Protein AF-K1X7T2-F1 (afdb_monomer_lite)

Secondary structure (DSSP, 8-state):
-HHHHHHHHHHHHHHHHHHHHHHHT-TT-TTTSSHHHHHHHHHHHHHHHHHH-SS--HHHHHHHHHHHHHTTGGGGT--STTHHHHHHHHHHHHHHHHHHTT-STT--HHHHHHHHHHHHHTT-TTS-GGGS-HHHHHHHHHHHHTTSHHHHHHHHHHHHHHTT--HHHHH--SSHHHHHHHHHHHHHHHHHHHS-TTTGGGTHHHHHHHHHHHHS---HHHHHHHHHHHHHHHHHS-HHHHHHHHHHHHHHHTT--S-HHHHHHHHHHHHHHTT------SHHHHHTTS--

Sequence (292 aa):
MNILRQKFLEDTDVLLNILSDKFRSKSSLNLHHGIFHAEMVTSNALKILNILNSDPDINTVLEIIIAGLSHEIGMIETDSQFHGEKSKTIISKIIFELQSKGLFQYLSKNNLESIFNAVTEHDKKEIKISDRTPVSKIVFDADNADAFGFFGIFRYLAIYKERGWNKADMINGKTINNKFHHSILSNLNFRWEQFDNAIKPYFENEYKIANNFFSNIPDQDSWESLLMDSFLFIDTKTQKETFELFSQWEAHSISFNKNKDHIRTFFKKIRSVFNKKISWKYSSLIKLKFGS

Structure (mmCIF, N/CA/C/O backbone):
data_AF-K1X7T2-F1
#
_entry.id   AF-K1X7T2-F1
#
loop_
_atom_site.group_PDB
_atom_site.id
_atom_site.type_symbol
_atom_site.label_atom_id
_atom_site.label_alt_id
_atom_site.label_comp_id
_atom_site.label_asym_id
_atom_site.label_entity_id
_atom_site.label_seq_id
_atom_site.pdbx_PDB_ins_code
_atom_site.Cartn_x
_atom_site.Cartn_y
_atom_site.Cartn_z
_atom_site.occupancy
_atom_site.B_iso_or_equiv
_atom_site.auth_seq_id
_atom_site.auth_comp_id
_atom_site.auth_asym_id
_atom_site.auth_atom_id
_atom_site.pdbx_PDB_model_num
ATOM 1 N N . MET A 1 1 ? -25.114 -3.151 12.856 1.00 58.31 1 MET A N 1
ATOM 2 C CA . MET A 1 1 ? -24.061 -3.245 11.818 1.00 58.31 1 MET A CA 1
ATOM 3 C C . MET A 1 1 ? -24.105 -2.071 10.827 1.00 58.31 1 MET A C 1
ATOM 5 O O . MET A 1 1 ? -23.063 -1.472 10.601 1.00 58.31 1 MET A O 1
ATOM 9 N N . ASN A 1 2 ? -25.278 -1.647 10.327 1.00 73.19 2 ASN A N 1
ATOM 10 C CA . ASN A 1 2 ? -25.381 -0.540 9.351 1.00 73.19 2 ASN A CA 1
ATOM 11 C C . ASN A 1 2 ? -24.889 0.839 9.839 1.00 73.19 2 ASN A C 1
ATOM 13 O O . ASN A 1 2 ? -24.233 1.533 9.072 1.00 73.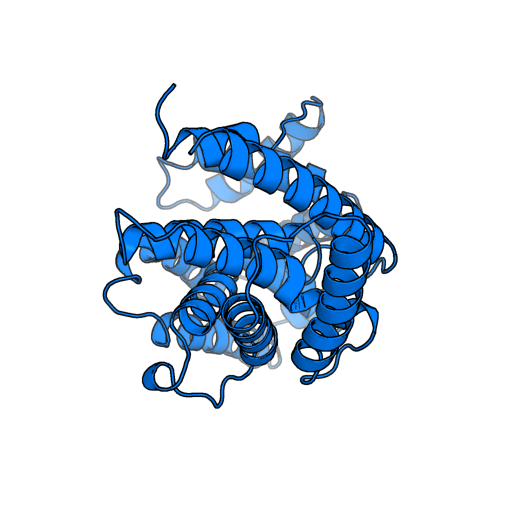19 2 ASN A O 1
ATOM 17 N N . ILE A 1 3 ? -25.128 1.219 11.102 1.00 80.12 3 ILE A N 1
ATOM 18 C CA . ILE A 1 3 ? -24.707 2.538 11.626 1.00 80.12 3 ILE A CA 1
ATOM 19 C C . ILE A 1 3 ? -23.178 2.654 11.711 1.00 80.12 3 ILE A C 1
ATOM 21 O O . ILE A 1 3 ? -22.610 3.644 11.263 1.00 80.12 3 ILE A O 1
ATOM 25 N N . LEU A 1 4 ? -22.500 1.629 12.245 1.00 74.62 4 LEU A N 1
ATOM 26 C CA . LEU A 1 4 ? -21.036 1.619 12.345 1.00 74.62 4 LEU A CA 1
ATOM 27 C C . LEU A 1 4 ? -20.388 1.644 10.955 1.00 74.62 4 LEU A C 1
ATOM 29 O O . LEU A 1 4 ? -19.436 2.383 10.736 1.00 74.62 4 LEU A O 1
ATOM 33 N N . ARG A 1 5 ? -20.953 0.888 10.005 1.00 74.19 5 ARG A N 1
ATOM 34 C CA . ARG A 1 5 ? -20.515 0.884 8.606 1.00 74.19 5 ARG A CA 1
ATOM 35 C C . ARG A 1 5 ? -20.659 2.260 7.961 1.00 74.19 5 ARG A C 1
ATOM 37 O O . ARG A 1 5 ? -19.725 2.714 7.318 1.00 74.19 5 ARG A O 1
ATOM 44 N N . GLN A 1 6 ? -21.805 2.917 8.127 1.00 79.44 6 GLN A N 1
ATOM 45 C CA . GLN A 1 6 ? -22.022 4.248 7.567 1.00 79.44 6 GLN A CA 1
ATOM 46 C C . GLN A 1 6 ? -21.053 5.270 8.169 1.00 79.44 6 GLN A C 1
ATOM 48 O O . GLN A 1 6 ? -20.370 5.963 7.421 1.00 79.44 6 GLN A O 1
ATOM 53 N N . LYS A 1 7 ? -20.924 5.292 9.502 1.00 85.31 7 LYS A N 1
ATOM 54 C CA . LYS A 1 7 ? -19.983 6.183 10.189 1.00 85.31 7 LYS A CA 1
ATOM 55 C C . LYS A 1 7 ? -18.542 5.950 9.732 1.00 85.31 7 LYS A C 1
ATOM 57 O O . LYS A 1 7 ? -17.801 6.899 9.527 1.00 85.31 7 LYS A O 1
ATOM 62 N N . PHE A 1 8 ? -18.153 4.696 9.522 1.00 81.38 8 PHE A N 1
ATOM 63 C CA . PHE A 1 8 ? -16.841 4.376 8.973 1.00 81.38 8 PHE A CA 1
ATOM 64 C C . PHE A 1 8 ? -16.621 4.960 7.570 1.00 81.38 8 PHE A C 1
ATOM 66 O O . PHE A 1 8 ? -15.561 5.526 7.307 1.00 81.38 8 PHE A O 1
ATOM 73 N N . LEU A 1 9 ? -17.598 4.827 6.670 1.00 78.56 9 LEU A N 1
ATOM 74 C CA . LEU A 1 9 ? -17.482 5.372 5.316 1.00 78.56 9 LEU A CA 1
ATOM 75 C C . LEU A 1 9 ? -17.350 6.896 5.343 1.00 78.56 9 LEU A C 1
ATOM 77 O O . LEU A 1 9 ? -16.501 7.441 4.648 1.00 78.56 9 LEU A O 1
ATOM 81 N N . GLU A 1 10 ? -18.128 7.563 6.195 1.00 85.69 10 GLU A N 1
ATOM 82 C CA . GLU A 1 10 ? -18.050 9.012 6.403 1.00 85.69 10 GLU A CA 1
ATOM 83 C C . GLU A 1 10 ? -16.673 9.432 6.948 1.00 85.69 10 GLU A C 1
ATOM 85 O O . GLU A 1 10 ? -16.023 10.311 6.380 1.00 85.69 10 GLU A O 1
ATOM 90 N N . ASP A 1 11 ? -16.183 8.763 7.996 1.00 88.94 11 ASP A N 1
ATOM 91 C CA . ASP A 1 11 ? -14.865 9.029 8.585 1.00 88.94 11 ASP A CA 1
ATOM 92 C C . ASP A 1 11 ? -13.724 8.798 7.571 1.00 88.94 11 ASP A C 1
ATOM 94 O O . ASP A 1 11 ? -12.768 9.576 7.497 1.00 88.94 11 ASP A O 1
ATOM 98 N N . THR A 1 12 ? -13.829 7.740 6.762 1.00 81.69 12 THR A N 1
ATOM 99 C CA . THR A 1 12 ? -12.829 7.385 5.743 1.00 81.69 12 THR A CA 1
ATOM 100 C C . THR A 1 12 ? -12.833 8.357 4.580 1.00 81.69 12 THR A C 1
ATOM 102 O O . THR A 1 12 ? -11.761 8.728 4.113 1.00 81.69 12 THR A O 1
ATOM 105 N N . ASP A 1 13 ? -14.001 8.821 4.136 1.00 83.06 13 ASP A N 1
ATOM 106 C CA . ASP A 1 13 ? -14.100 9.858 3.109 1.00 83.06 13 ASP A CA 1
ATOM 107 C C . ASP A 1 13 ? -13.422 11.157 3.576 1.00 83.06 13 ASP A C 1
ATOM 109 O O . ASP A 1 13 ? -12.702 11.799 2.805 1.00 83.06 13 ASP A O 1
ATOM 113 N N . VAL A 1 14 ? -13.586 11.530 4.852 1.00 89.81 14 VAL A N 1
ATOM 114 C CA . VAL A 1 14 ? -12.874 12.676 5.441 1.00 89.81 14 VAL A CA 1
ATOM 115 C C . VAL A 1 14 ? -11.361 12.446 5.428 1.00 89.81 14 VAL A C 1
ATOM 117 O O . VAL A 1 14 ? -10.617 13.322 4.981 1.00 89.81 14 VAL A O 1
ATOM 120 N N . LEU A 1 15 ? -10.897 11.271 5.863 1.00 88.25 15 LEU A N 1
ATOM 121 C CA . LEU A 1 15 ? -9.474 10.924 5.846 1.00 88.25 15 LEU A CA 1
ATOM 122 C C . LEU A 1 15 ? -8.893 10.950 4.423 1.00 88.25 15 LEU A C 1
ATOM 124 O O . LEU A 1 15 ? -7.840 11.547 4.207 1.00 88.25 15 LEU A O 1
ATOM 128 N N . LEU A 1 16 ? -9.584 10.358 3.448 1.00 82.75 16 LEU A N 1
ATOM 129 C CA . LEU A 1 16 ? -9.180 10.323 2.040 1.00 82.75 16 LEU A CA 1
ATOM 130 C C . LEU A 1 16 ? -9.028 11.722 1.450 1.00 82.75 16 LEU A C 1
ATOM 132 O O . LEU A 1 16 ? -8.059 11.971 0.734 1.00 82.75 16 LEU A O 1
ATOM 136 N N . ASN A 1 17 ? -9.942 12.642 1.762 1.00 84.69 17 ASN A N 1
ATOM 137 C CA . ASN A 1 17 ? -9.829 14.030 1.315 1.00 84.69 17 ASN A CA 1
ATOM 138 C C . ASN A 1 17 ? -8.574 14.696 1.900 1.00 84.69 17 ASN A C 1
ATOM 140 O O . ASN A 1 17 ? -7.792 15.287 1.158 1.00 84.69 17 ASN A O 1
ATOM 144 N N . ILE A 1 18 ? -8.322 14.522 3.203 1.00 90.06 18 ILE A N 1
ATOM 145 C CA . ILE A 1 18 ? -7.130 15.070 3.872 1.00 90.06 18 ILE A CA 1
ATOM 146 C C . ILE A 1 18 ? -5.842 14.499 3.267 1.00 90.06 18 ILE A C 1
ATOM 148 O O . ILE A 1 18 ? -4.901 15.247 2.994 1.00 90.06 18 ILE A O 1
ATOM 152 N N . LEU A 1 19 ? -5.781 13.181 3.061 1.00 87.12 19 LEU A N 1
ATOM 153 C CA . LEU A 1 19 ? -4.615 12.520 2.475 1.00 87.12 19 LEU A CA 1
ATOM 154 C C . LEU A 1 19 ? -4.411 12.950 1.021 1.00 87.12 19 LEU A C 1
ATOM 156 O O . LEU A 1 19 ? -3.293 13.294 0.647 1.00 87.12 19 LEU A O 1
ATOM 160 N N . SER A 1 20 ? -5.480 13.011 0.226 1.00 83.50 20 SER A N 1
ATOM 161 C CA . SER A 1 20 ? -5.439 13.483 -1.163 1.00 83.50 20 SER A CA 1
ATOM 162 C C . SER A 1 20 ? -4.866 14.892 -1.265 1.00 83.50 20 SER A C 1
ATOM 164 O O . SER A 1 20 ? -3.990 15.140 -2.094 1.00 83.50 20 SER A O 1
ATOM 166 N N . ASP A 1 21 ? -5.323 15.810 -0.414 1.00 85.75 21 ASP A N 1
ATOM 167 C CA . ASP A 1 21 ? -4.836 17.189 -0.405 1.00 85.75 21 ASP A CA 1
ATOM 168 C C . ASP A 1 21 ? -3.359 17.263 0.008 1.00 85.75 21 ASP A C 1
ATOM 170 O O . ASP A 1 21 ? -2.576 17.992 -0.607 1.00 85.75 21 ASP A O 1
ATOM 174 N N . LYS A 1 22 ? -2.939 16.448 0.985 1.00 87.31 22 LYS A N 1
ATOM 175 C CA . LYS A 1 22 ? -1.528 16.351 1.384 1.00 87.31 22 LYS A CA 1
ATOM 176 C C . LYS A 1 22 ? -0.645 15.783 0.272 1.00 87.31 22 LYS A C 1
ATOM 178 O O . LYS A 1 22 ? 0.377 16.394 -0.032 1.00 87.31 22 LYS A O 1
ATOM 183 N N . PHE A 1 23 ? -1.033 14.686 -0.377 1.00 80.25 23 PHE A N 1
ATOM 184 C CA . PHE A 1 23 ? -0.270 14.113 -1.493 1.00 80.25 23 PHE A CA 1
ATOM 185 C C . PHE A 1 23 ? -0.167 15.078 -2.682 1.00 80.25 23 PHE A C 1
ATOM 187 O O . PHE A 1 23 ? 0.910 15.227 -3.254 1.00 80.25 23 PHE A O 1
ATOM 194 N N . ARG A 1 24 ? -1.244 15.805 -3.015 1.00 76.56 24 ARG A N 1
ATOM 195 C CA . ARG A 1 24 ? -1.240 16.802 -4.104 1.00 76.56 24 ARG A CA 1
ATOM 196 C C . ARG A 1 24 ? -0.280 17.961 -3.870 1.00 76.56 24 ARG A C 1
ATOM 198 O O . ARG A 1 24 ? 0.166 18.573 -4.838 1.00 76.56 24 ARG A O 1
ATOM 205 N N . SER A 1 25 ? 0.038 18.273 -2.615 1.00 71.38 25 SER A N 1
ATOM 206 C CA . SER A 1 25 ? 0.927 19.392 -2.292 1.00 71.38 25 SER A CA 1
ATOM 207 C C . SER A 1 25 ? 2.385 19.175 -2.734 1.00 71.38 25 SER A C 1
ATOM 209 O O . SER A 1 25 ? 3.125 20.152 -2.839 1.00 71.38 25 SER A O 1
ATOM 211 N N . LYS A 1 26 ? 2.798 17.936 -3.060 1.00 68.50 26 LYS A N 1
ATOM 212 C CA . LYS A 1 26 ? 4.145 17.612 -3.560 1.00 68.50 26 LYS A CA 1
ATOM 213 C C . LYS A 1 26 ? 4.060 17.034 -4.980 1.00 68.50 26 LYS A C 1
ATOM 215 O O . LYS A 1 26 ? 3.697 15.878 -5.180 1.00 68.50 26 LYS A O 1
ATOM 220 N N . SER A 1 27 ? 4.414 17.842 -5.984 1.00 54.19 27 SER A N 1
ATOM 221 C CA . SER A 1 27 ? 4.296 17.510 -7.417 1.00 54.19 27 SER A CA 1
ATOM 222 C C . SER A 1 27 ? 5.085 16.268 -7.865 1.00 54.19 27 SER A C 1
ATOM 224 O O . SER A 1 27 ? 4.738 15.685 -8.891 1.00 54.19 27 SER A O 1
ATOM 226 N N . SER A 1 28 ? 6.097 15.843 -7.100 1.00 55.31 28 SER A N 1
ATOM 227 C CA . SER A 1 28 ? 6.964 14.696 -7.404 1.00 55.31 28 SER A CA 1
ATOM 228 C C . SER A 1 28 ? 6.438 13.337 -6.923 1.00 55.31 28 SER A C 1
ATOM 230 O O . SER A 1 28 ? 6.955 12.315 -7.343 1.00 55.31 28 SER A O 1
ATOM 232 N N . LEU A 1 29 ? 5.400 13.271 -6.080 1.00 58.16 29 LEU A N 1
ATOM 233 C CA . LEU A 1 29 ? 4.885 11.983 -5.565 1.00 58.16 29 LEU A CA 1
ATOM 234 C C . LEU A 1 29 ? 3.967 11.252 -6.562 1.00 58.16 29 LEU A C 1
ATOM 236 O O . LEU A 1 29 ? 3.454 10.167 -6.304 1.00 58.16 29 LEU A O 1
ATOM 240 N N . ASN A 1 30 ? 3.736 11.834 -7.732 1.00 61.69 30 ASN A N 1
ATOM 241 C CA . ASN A 1 30 ? 2.523 11.602 -8.498 1.00 61.69 30 ASN A CA 1
ATOM 242 C C . ASN A 1 30 ? 2.499 10.341 -9.365 1.00 61.69 30 ASN A C 1
ATOM 244 O O . ASN A 1 30 ? 1.663 10.279 -10.241 1.00 61.69 30 ASN A O 1
ATOM 248 N N . LEU A 1 31 ? 3.272 9.281 -9.139 1.00 63.22 31 LEU A N 1
ATOM 249 C CA . LEU A 1 31 ? 3.027 7.994 -9.837 1.00 63.22 31 LEU A CA 1
ATOM 250 C C . LEU A 1 31 ? 3.453 6.780 -9.028 1.00 63.22 31 LEU A C 1
ATOM 252 O O . LEU A 1 31 ? 2.823 5.732 -9.116 1.00 63.22 31 LEU A O 1
ATOM 256 N N . HIS A 1 32 ? 4.499 6.942 -8.233 1.00 72.81 32 HIS A N 1
ATOM 257 C CA . HIS A 1 32 ? 5.116 5.862 -7.489 1.00 72.81 32 HIS A CA 1
ATOM 258 C C . HIS A 1 32 ? 4.974 6.034 -5.971 1.00 72.81 32 HIS A C 1
ATOM 260 O O . HIS A 1 32 ? 5.086 5.039 -5.276 1.00 72.81 32 HIS A O 1
ATOM 266 N N . HIS A 1 33 ? 4.627 7.228 -5.470 1.00 76.19 33 HIS A N 1
ATOM 267 C CA . HIS A 1 33 ? 4.485 7.468 -4.027 1.00 76.19 33 HIS A CA 1
ATOM 268 C C . HIS A 1 33 ? 3.294 8.368 -3.639 1.00 76.19 33 HIS A C 1
ATOM 270 O O . HIS A 1 33 ? 3.329 9.125 -2.669 1.00 76.19 33 HIS A O 1
ATOM 276 N N . GLY A 1 34 ? 2.240 8.360 -4.460 1.00 83.06 34 GLY A N 1
ATOM 277 C CA . GLY A 1 34 ? 1.101 9.277 -4.345 1.00 83.06 34 GLY A CA 1
ATOM 278 C C . GLY A 1 34 ? -0.181 8.590 -3.886 1.00 83.06 34 GLY A C 1
ATOM 279 O O . GLY A 1 34 ? -0.220 7.373 -3.715 1.00 83.06 34 GLY A O 1
ATOM 280 N N . ILE A 1 35 ? -1.270 9.362 -3.781 1.00 81.88 35 ILE A N 1
ATOM 281 C CA . ILE A 1 35 ? -2.573 8.837 -3.338 1.00 81.88 35 ILE A CA 1
ATOM 282 C C . ILE A 1 35 ? -3.036 7.640 -4.176 1.00 81.88 35 ILE A C 1
ATOM 284 O O . ILE A 1 35 ? -3.528 6.667 -3.621 1.00 81.88 35 ILE A O 1
ATOM 288 N N . PHE A 1 36 ? -2.784 7.660 -5.486 1.00 81.25 36 PHE A N 1
ATOM 289 C CA . PHE A 1 36 ? -3.128 6.546 -6.364 1.00 81.25 36 PHE A CA 1
ATOM 290 C C . PHE A 1 36 ? -2.431 5.234 -5.972 1.00 81.25 36 PHE A C 1
ATOM 292 O O . PHE A 1 36 ? -3.053 4.176 -5.941 1.00 81.25 36 PHE A O 1
ATOM 299 N N . HIS A 1 37 ? -1.142 5.297 -5.638 1.00 87.56 37 HIS A N 1
ATOM 300 C CA . HIS A 1 37 ? -0.416 4.124 -5.162 1.00 87.56 37 HIS A CA 1
ATOM 301 C C . HIS A 1 37 ? -0.986 3.639 -3.824 1.00 87.56 37 HIS A C 1
ATOM 303 O O . HIS A 1 37 ? -1.272 2.456 -3.673 1.00 87.56 37 HIS A O 1
ATOM 309 N N . ALA A 1 38 ? -1.254 4.554 -2.892 1.00 89.19 38 ALA A N 1
ATOM 310 C CA . ALA A 1 38 ? -1.865 4.214 -1.611 1.00 89.19 38 ALA A CA 1
ATOM 311 C C . ALA A 1 38 ? -3.241 3.532 -1.772 1.00 89.19 38 ALA A C 1
ATOM 313 O O . ALA A 1 38 ? -3.558 2.568 -1.072 1.00 89.19 38 ALA A O 1
ATOM 314 N N . GLU A 1 39 ? -4.045 3.977 -2.739 1.00 85.25 39 GLU A N 1
ATOM 315 C CA . GLU A 1 39 ? -5.321 3.357 -3.105 1.00 85.25 39 GLU A CA 1
ATOM 316 C C . GLU A 1 39 ? -5.135 1.943 -3.689 1.00 85.25 39 GLU A C 1
ATOM 318 O O . GLU A 1 39 ? -5.864 1.023 -3.305 1.00 85.25 39 GLU A O 1
ATOM 323 N N . MET A 1 40 ? -4.143 1.742 -4.564 1.00 87.31 40 MET A N 1
ATOM 324 C CA . MET A 1 40 ? -3.819 0.428 -5.138 1.00 87.31 40 MET A CA 1
ATOM 325 C C . MET A 1 40 ? -3.310 -0.557 -4.083 1.00 87.31 40 MET A C 1
ATOM 327 O O . MET A 1 40 ? -3.805 -1.684 -4.011 1.00 87.31 40 MET A O 1
ATOM 331 N N . VAL A 1 41 ? -2.404 -0.124 -3.203 1.00 93.00 41 VAL A N 1
ATOM 332 C CA . VAL A 1 41 ? -1.933 -0.921 -2.060 1.00 93.00 41 VAL A CA 1
ATOM 333 C C . VAL A 1 41 ? -3.096 -1.285 -1.150 1.00 93.00 41 VAL A C 1
ATOM 335 O O . VAL A 1 41 ? -3.248 -2.444 -0.776 1.00 93.00 41 VAL A O 1
ATOM 338 N N . THR A 1 42 ? -3.989 -0.342 -0.858 1.00 92.00 42 THR A N 1
ATOM 339 C CA . THR A 1 42 ? -5.186 -0.626 -0.055 1.00 92.00 42 THR A CA 1
ATOM 340 C C . THR A 1 42 ? -6.084 -1.671 -0.725 1.00 92.00 42 THR A C 1
ATOM 342 O O . THR A 1 42 ? -6.557 -2.598 -0.068 1.00 92.00 42 THR A O 1
ATOM 345 N N . SER A 1 43 ? -6.290 -1.573 -2.041 1.00 90.19 43 SER A N 1
ATOM 346 C CA . SER A 1 43 ? -7.058 -2.557 -2.815 1.00 90.19 43 SER A CA 1
ATOM 347 C C . SER A 1 43 ? -6.423 -3.954 -2.760 1.00 90.19 43 SER A C 1
ATOM 349 O O . SER A 1 43 ? -7.098 -4.939 -2.444 1.00 90.19 43 SER A O 1
ATOM 351 N N . ASN A 1 44 ? -5.107 -4.043 -2.979 1.00 92.94 44 ASN A N 1
ATOM 352 C CA . ASN A 1 44 ? -4.351 -5.293 -2.886 1.00 92.94 44 ASN A CA 1
ATOM 353 C C . ASN A 1 44 ? -4.404 -5.886 -1.473 1.00 92.94 44 ASN A C 1
ATOM 355 O O . ASN A 1 44 ? -4.602 -7.091 -1.322 1.00 92.94 44 ASN A O 1
ATOM 359 N N . ALA A 1 45 ? -4.309 -5.053 -0.438 1.00 96.12 45 ALA A N 1
ATOM 360 C CA . ALA A 1 45 ? -4.382 -5.474 0.956 1.00 96.12 45 ALA A CA 1
ATOM 361 C C . ALA A 1 45 ? -5.751 -6.079 1.297 1.00 96.12 45 ALA A C 1
ATOM 363 O O . ALA A 1 45 ? -5.829 -7.123 1.942 1.00 96.12 45 ALA A O 1
ATOM 364 N N . LEU A 1 46 ? -6.840 -5.484 0.801 1.00 91.50 46 LEU A N 1
ATOM 365 C CA . LEU A 1 46 ? -8.188 -6.036 0.958 1.00 91.50 46 LEU A CA 1
ATOM 366 C C . LEU A 1 46 ? -8.373 -7.351 0.182 1.00 91.50 46 LEU A C 1
ATOM 368 O O . LEU A 1 46 ? -9.016 -8.272 0.694 1.00 91.50 46 LEU A O 1
ATOM 372 N N . LYS A 1 47 ? -7.785 -7.472 -1.019 1.00 91.38 47 LYS A N 1
ATOM 373 C CA . LYS A 1 47 ? -7.750 -8.730 -1.790 1.00 91.38 47 LYS A CA 1
ATOM 374 C C . LYS A 1 47 ? -7.021 -9.823 -1.001 1.00 91.38 47 LYS A C 1
ATOM 376 O O . LYS A 1 47 ? -7.565 -10.913 -0.844 1.00 91.38 47 LYS A O 1
ATOM 381 N N . ILE A 1 48 ? -5.843 -9.519 -0.453 1.00 95.06 48 ILE A N 1
ATOM 382 C CA . ILE A 1 48 ? -5.041 -10.438 0.371 1.00 95.06 48 ILE A CA 1
ATOM 383 C C . ILE A 1 48 ? -5.795 -10.842 1.637 1.00 95.06 48 ILE A C 1
ATOM 385 O O . ILE A 1 48 ? -5.897 -12.032 1.928 1.00 95.06 48 ILE A O 1
ATOM 389 N N . LEU A 1 49 ? -6.387 -9.886 2.356 1.00 94.12 49 LEU A N 1
ATOM 390 C CA . LEU A 1 49 ? -7.203 -10.178 3.531 1.00 94.12 49 LEU A CA 1
ATOM 391 C C . LEU A 1 49 ? -8.314 -11.175 3.197 1.00 94.12 49 LEU A C 1
ATOM 393 O O . LEU A 1 49 ? -8.514 -12.122 3.943 1.00 94.12 49 LEU A O 1
ATOM 397 N N . ASN A 1 50 ? -9.003 -10.991 2.069 1.00 90.12 50 ASN A N 1
ATOM 398 C CA . ASN A 1 50 ? -10.079 -11.884 1.649 1.00 90.12 50 ASN A CA 1
ATOM 399 C C . ASN A 1 50 ? -9.598 -13.302 1.295 1.00 90.12 50 ASN A C 1
ATOM 401 O O . ASN A 1 50 ? -10.351 -14.256 1.464 1.00 90.12 50 ASN A O 1
ATOM 405 N N . ILE A 1 51 ? -8.364 -13.438 0.802 1.00 91.94 51 ILE A N 1
ATOM 406 C CA . ILE A 1 51 ? -7.726 -14.734 0.526 1.00 91.94 51 ILE A CA 1
ATOM 407 C C . ILE A 1 51 ? -7.387 -15.454 1.834 1.00 91.94 51 ILE A C 1
ATOM 409 O O . ILE A 1 51 ? -7.624 -16.652 1.959 1.00 91.94 51 ILE A O 1
ATOM 413 N N . LEU A 1 52 ? -6.826 -14.724 2.801 1.00 92.50 52 LEU A N 1
ATOM 414 C CA . LEU A 1 52 ? -6.374 -15.280 4.079 1.00 92.50 52 LEU A CA 1
ATOM 415 C C . LEU A 1 52 ? -7.525 -15.522 5.062 1.00 92.50 52 LEU A C 1
ATOM 417 O O . LEU A 1 52 ? -7.449 -16.420 5.897 1.00 92.50 52 LEU A O 1
ATOM 421 N N . ASN A 1 53 ? -8.575 -14.709 4.983 1.00 90.38 53 ASN A N 1
ATOM 422 C CA . ASN A 1 53 ? -9.746 -14.786 5.837 1.00 90.38 53 ASN A CA 1
ATOM 423 C C . ASN A 1 53 ? -11.002 -14.333 5.071 1.00 90.38 53 ASN A C 1
ATOM 425 O O . ASN A 1 53 ? -11.189 -13.148 4.778 1.00 90.38 53 ASN A O 1
ATOM 429 N N . SER A 1 54 ? -11.897 -15.281 4.784 1.00 82.62 54 SER A N 1
ATOM 430 C CA . SER A 1 54 ? -13.151 -15.009 4.076 1.00 82.62 54 SER A CA 1
ATOM 431 C C . SER A 1 54 ? -14.118 -14.129 4.875 1.00 82.62 54 SER A C 1
ATOM 433 O O . SER A 1 54 ? -14.904 -13.402 4.268 1.00 82.62 54 SER A O 1
ATOM 435 N N . ASP A 1 55 ? -14.029 -14.144 6.209 1.00 86.50 55 ASP A N 1
ATOM 436 C CA . ASP A 1 55 ? -14.875 -13.361 7.117 1.00 86.50 55 ASP A CA 1
ATOM 437 C C . ASP A 1 55 ? -14.016 -12.565 8.120 1.00 86.50 55 ASP A C 1
ATOM 439 O O . ASP A 1 55 ? -13.871 -12.936 9.289 1.00 86.50 55 ASP A O 1
ATOM 443 N N . PRO A 1 56 ? -13.334 -11.505 7.653 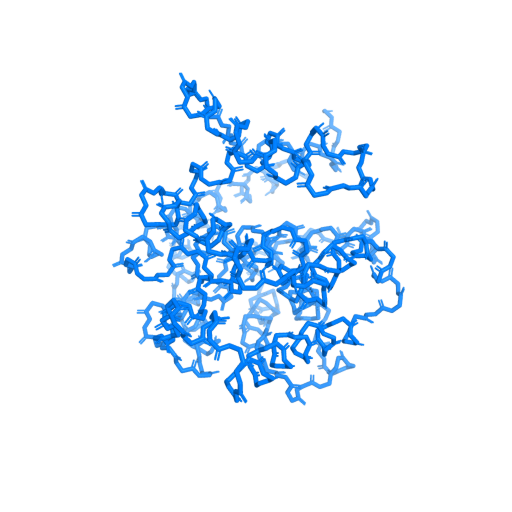1.00 87.06 56 PRO A N 1
ATOM 444 C CA . PRO A 1 56 ? -12.451 -10.729 8.500 1.00 87.06 56 PRO A CA 1
ATOM 445 C C . PRO A 1 56 ? -13.237 -9.846 9.460 1.00 87.06 56 PRO A C 1
ATOM 447 O O . PRO A 1 56 ? -14.230 -9.222 9.079 1.00 87.06 56 PRO A O 1
ATOM 450 N N . ASP A 1 57 ? -12.723 -9.723 10.685 1.00 88.50 57 ASP A N 1
ATOM 451 C CA . ASP A 1 57 ? -13.237 -8.754 11.643 1.00 88.50 57 ASP A CA 1
ATOM 452 C C . ASP A 1 57 ? -13.190 -7.340 11.053 1.00 88.50 57 ASP A C 1
ATOM 454 O O . ASP A 1 57 ? -12.238 -6.953 10.361 1.00 88.50 57 ASP A O 1
ATOM 458 N N . ILE A 1 58 ? -14.225 -6.553 11.356 1.00 84.62 58 ILE A N 1
ATOM 459 C CA . ILE A 1 58 ? -14.344 -5.196 10.834 1.00 84.62 58 ILE A CA 1
ATOM 460 C C . ILE A 1 58 ? -13.134 -4.360 11.240 1.00 84.62 58 ILE A C 1
ATOM 462 O O . ILE A 1 58 ? -12.624 -3.632 10.398 1.00 84.62 58 ILE A O 1
ATOM 466 N N . ASN A 1 59 ? -12.603 -4.509 12.460 1.00 88.50 59 ASN A N 1
ATOM 467 C CA . ASN A 1 59 ? -11.458 -3.710 12.887 1.00 88.50 59 ASN A CA 1
ATOM 468 C C . ASN A 1 59 ? -10.219 -4.000 12.045 1.00 88.50 59 ASN A C 1
ATOM 470 O O . ASN A 1 59 ? -9.529 -3.065 11.661 1.00 88.50 59 ASN A O 1
ATOM 474 N N . THR A 1 60 ? -9.977 -5.252 11.656 1.00 92.56 60 THR A N 1
ATOM 475 C CA . THR A 1 60 ? -8.870 -5.587 10.748 1.00 92.56 60 THR A CA 1
ATOM 476 C C . THR A 1 60 ? -9.033 -4.920 9.380 1.00 92.56 60 THR A C 1
ATOM 478 O O . THR A 1 60 ? -8.064 -4.405 8.825 1.00 92.56 60 THR A O 1
ATOM 481 N N . VAL A 1 61 ? -10.257 -4.871 8.841 1.00 88.94 61 VAL A N 1
ATOM 482 C CA . VAL A 1 61 ? -10.549 -4.152 7.586 1.00 88.94 61 VAL A CA 1
ATOM 483 C C . VAL A 1 61 ? -10.252 -2.655 7.734 1.00 88.94 61 VAL A C 1
ATOM 485 O O . VAL A 1 61 ? -9.624 -2.066 6.855 1.00 88.94 61 VAL A O 1
ATOM 488 N N . LEU A 1 62 ? -10.669 -2.050 8.852 1.00 89.44 62 LEU A N 1
ATOM 489 C CA . LEU A 1 62 ? -10.410 -0.640 9.167 1.00 89.44 62 LEU A CA 1
ATOM 490 C C . LEU A 1 62 ? -8.910 -0.348 9.240 1.00 89.44 62 LEU A C 1
ATOM 492 O O . LEU A 1 62 ? -8.428 0.612 8.640 1.00 89.44 62 LEU A O 1
ATOM 496 N N . GLU A 1 63 ? -8.181 -1.192 9.966 1.00 96.31 63 GLU A N 1
ATOM 497 C CA . GLU A 1 63 ? -6.742 -1.065 10.162 1.00 96.31 63 GLU A CA 1
ATOM 498 C C . GLU A 1 63 ? -5.999 -1.118 8.824 1.00 96.31 63 GLU A C 1
ATOM 500 O O . GLU A 1 63 ? -5.152 -0.265 8.565 1.00 96.31 63 GLU A O 1
ATOM 505 N N . ILE A 1 64 ? -6.374 -2.048 7.939 1.00 95.94 64 ILE A N 1
ATOM 506 C CA . ILE A 1 64 ? -5.807 -2.167 6.590 1.00 95.94 64 ILE A CA 1
ATOM 507 C C . ILE A 1 64 ? -6.094 -0.934 5.738 1.00 95.94 64 ILE A C 1
ATOM 509 O O . ILE A 1 64 ? -5.191 -0.455 5.059 1.00 95.94 64 ILE A O 1
ATOM 513 N N . ILE A 1 65 ? -7.323 -0.411 5.761 1.00 92.38 65 ILE A N 1
ATOM 514 C CA . ILE A 1 65 ? -7.680 0.760 4.951 1.00 92.38 65 ILE A CA 1
ATOM 515 C C . ILE A 1 65 ? -6.884 1.983 5.402 1.00 92.38 65 ILE A C 1
ATOM 517 O O . ILE A 1 65 ? -6.286 2.667 4.575 1.00 92.38 65 ILE A O 1
ATOM 521 N N . ILE A 1 66 ? -6.821 2.244 6.709 1.00 95.38 66 ILE A N 1
ATOM 522 C CA . ILE A 1 66 ? -6.082 3.399 7.229 1.00 95.38 66 ILE A CA 1
ATOM 523 C C . ILE A 1 66 ? -4.579 3.228 6.982 1.00 95.38 66 ILE A C 1
ATOM 525 O O . ILE A 1 66 ? -3.933 4.166 6.512 1.00 95.38 66 ILE A O 1
ATOM 529 N N . ALA A 1 67 ? -4.015 2.049 7.263 1.00 98.12 67 ALA A N 1
ATOM 530 C CA . ALA A 1 67 ? -2.594 1.789 7.054 1.00 98.12 67 ALA A CA 1
ATOM 531 C C . ALA A 1 67 ? -2.218 1.869 5.568 1.00 98.12 67 ALA A C 1
ATOM 533 O O . ALA A 1 67 ? -1.306 2.610 5.215 1.00 98.12 67 ALA A O 1
ATOM 534 N N . GLY A 1 68 ? -2.964 1.198 4.688 1.00 96.19 68 GLY A N 1
ATOM 535 C CA . GLY A 1 68 ? -2.731 1.208 3.243 1.00 96.19 68 GLY A CA 1
ATOM 536 C C . GLY A 1 68 ? -2.829 2.607 2.632 1.00 96.19 68 GLY A C 1
ATOM 537 O O . GLY A 1 68 ? -1.968 2.990 1.847 1.00 96.19 68 GLY A O 1
ATOM 538 N N . LEU A 1 69 ? -3.797 3.429 3.043 1.00 93.00 69 LEU A N 1
ATOM 539 C CA . LEU A 1 69 ? -3.936 4.790 2.511 1.00 93.00 69 LEU A CA 1
ATOM 540 C C . LEU A 1 69 ? -2.849 5.759 3.001 1.00 93.00 69 LEU A C 1
ATOM 542 O O . LEU A 1 69 ? -2.603 6.783 2.365 1.00 93.00 69 LEU A O 1
ATOM 546 N N . SER A 1 70 ? -2.218 5.469 4.140 1.00 95.75 70 SER A N 1
ATOM 547 C CA . SER A 1 70 ? -1.289 6.392 4.802 1.00 95.75 70 SER A CA 1
ATOM 548 C C . SER A 1 70 ? 0.165 5.923 4.842 1.00 95.75 70 SER A C 1
ATOM 550 O O . SER A 1 70 ? 1.014 6.699 5.275 1.00 95.75 70 SER A O 1
ATOM 552 N N . HIS A 1 71 ? 0.477 4.706 4.385 1.00 96.06 71 HIS A N 1
ATOM 553 C CA . HIS A 1 71 ? 1.799 4.096 4.567 1.00 96.06 71 HIS A CA 1
ATOM 554 C C . HIS A 1 71 ? 2.961 4.960 4.041 1.00 96.06 71 HIS A C 1
ATOM 556 O O . HIS A 1 71 ? 3.980 5.088 4.721 1.00 96.06 71 HIS A O 1
ATOM 562 N N . GLU A 1 72 ? 2.766 5.675 2.930 1.00 94.00 72 GLU A N 1
ATOM 563 C CA . GLU A 1 72 ? 3.776 6.558 2.326 1.00 94.00 72 GLU A CA 1
ATOM 564 C C . GLU A 1 72 ? 3.547 8.066 2.546 1.00 94.00 72 GLU A C 1
ATOM 566 O O . GLU A 1 72 ? 4.274 8.891 1.993 1.00 94.00 72 GLU A O 1
ATOM 571 N N . ILE A 1 73 ? 2.596 8.490 3.392 1.00 93.44 73 ILE A N 1
ATOM 572 C CA . ILE A 1 73 ? 2.331 9.932 3.587 1.00 93.44 73 ILE A CA 1
ATOM 573 C C . ILE A 1 73 ? 3.556 10.700 4.118 1.00 93.44 73 ILE A C 1
ATOM 575 O O . ILE A 1 73 ? 3.699 11.895 3.875 1.00 93.44 73 ILE A O 1
ATOM 579 N N . GLY A 1 74 ? 4.476 10.026 4.808 1.00 93.81 74 GLY A N 1
ATOM 580 C CA . GLY A 1 74 ? 5.753 10.567 5.269 1.00 93.81 74 GLY A CA 1
ATOM 581 C C . GLY A 1 74 ? 6.680 11.016 4.142 1.00 93.81 74 GLY A C 1
ATOM 582 O O . GLY A 1 74 ? 7.535 11.874 4.373 1.00 93.81 74 GLY A O 1
ATOM 583 N N . MET A 1 75 ? 6.466 10.526 2.917 1.00 90.31 75 MET A N 1
ATOM 584 C CA . MET A 1 75 ? 7.219 10.950 1.739 1.00 90.31 75 MET A CA 1
ATOM 585 C C . MET A 1 75 ? 6.954 12.403 1.342 1.00 90.31 75 MET A C 1
ATOM 587 O O . MET A 1 75 ? 7.720 12.977 0.571 1.00 90.31 75 MET A O 1
ATOM 591 N N . ILE A 1 76 ? 5.936 13.063 1.911 1.00 89.56 76 ILE A N 1
ATOM 592 C CA . ILE A 1 76 ? 5.783 14.519 1.770 1.00 89.56 76 ILE A CA 1
ATOM 593 C C . ILE A 1 76 ? 6.887 15.288 2.517 1.00 89.56 76 ILE A C 1
ATOM 595 O O . ILE A 1 76 ? 7.270 16.369 2.080 1.00 89.56 76 ILE A O 1
ATOM 599 N N . GLU A 1 77 ? 7.422 14.730 3.610 1.00 90.25 77 GLU A N 1
ATOM 600 C CA . GLU A 1 77 ? 8.423 15.382 4.469 1.00 90.25 77 GLU A CA 1
ATOM 601 C C . GLU A 1 77 ? 9.847 14.842 4.267 1.00 90.25 77 GLU A C 1
ATOM 603 O O . GLU A 1 77 ? 10.813 15.543 4.567 1.00 90.25 77 GLU A O 1
ATOM 608 N N . THR A 1 78 ? 10.013 13.600 3.803 1.00 89.00 78 THR A N 1
ATOM 609 C CA . THR A 1 78 ? 11.340 12.989 3.641 1.00 89.00 78 THR A CA 1
ATOM 610 C C . THR A 1 78 ? 11.371 11.945 2.532 1.00 89.00 78 THR A C 1
ATOM 612 O O . THR A 1 78 ? 10.477 11.118 2.447 1.00 89.00 78 THR A O 1
ATOM 615 N N . ASP A 1 79 ? 12.451 11.914 1.753 1.00 84.06 79 ASP A N 1
ATOM 616 C CA . ASP A 1 79 ? 12.709 10.841 0.778 1.00 84.06 79 ASP A CA 1
ATOM 617 C C . ASP A 1 79 ? 13.639 9.751 1.367 1.00 84.06 79 ASP A C 1
ATOM 619 O O . ASP A 1 79 ? 14.221 8.939 0.650 1.00 84.06 79 ASP A O 1
ATOM 623 N N . SER A 1 80 ? 13.849 9.758 2.691 1.00 88.38 80 SER A N 1
ATOM 624 C CA . SER A 1 80 ? 14.722 8.798 3.377 1.00 88.38 80 SER A CA 1
ATOM 625 C C . SER A 1 80 ? 14.033 7.453 3.629 1.00 88.38 80 SER A C 1
ATOM 627 O O . SER A 1 80 ? 12.808 7.350 3.656 1.00 88.38 80 SER A O 1
ATOM 629 N N . GLN A 1 81 ? 14.829 6.428 3.946 1.00 84.56 81 GLN A N 1
ATOM 630 C CA . GLN A 1 81 ? 14.339 5.120 4.415 1.00 84.56 81 GLN A CA 1
ATOM 631 C C . GLN A 1 81 ? 13.501 5.191 5.710 1.00 84.56 81 GLN A C 1
ATOM 633 O O . GLN A 1 81 ? 12.885 4.214 6.113 1.00 84.56 81 GLN A O 1
ATOM 638 N N . PHE A 1 82 ? 13.476 6.344 6.388 1.00 88.44 82 PHE A N 1
ATOM 639 C CA . PHE A 1 82 ? 12.696 6.562 7.607 1.00 88.44 82 PHE A CA 1
ATOM 640 C C . PHE A 1 82 ? 11.315 7.176 7.331 1.00 88.44 82 PHE A C 1
ATOM 642 O O . PHE A 1 82 ? 10.646 7.622 8.268 1.00 88.44 82 PHE A O 1
ATOM 649 N N . HIS A 1 83 ? 10.871 7.223 6.068 1.00 92.62 83 HIS A N 1
ATOM 650 C CA . HIS A 1 83 ? 9.570 7.790 5.714 1.00 92.62 83 HIS A CA 1
ATOM 651 C C . HIS A 1 83 ? 8.410 7.072 6.418 1.00 92.62 83 HIS A C 1
ATOM 653 O O . HIS A 1 83 ? 7.472 7.754 6.804 1.00 92.62 83 HIS A O 1
ATOM 659 N N . GLY A 1 84 ? 8.502 5.771 6.725 1.00 94.94 84 GLY A N 1
ATOM 660 C CA . GLY A 1 84 ? 7.495 5.065 7.536 1.00 94.94 84 GLY A CA 1
ATOM 661 C C . GLY A 1 84 ? 7.280 5.667 8.937 1.00 94.94 84 GLY A C 1
ATOM 662 O O . GLY A 1 84 ? 6.144 5.854 9.371 1.00 94.94 84 GLY A O 1
ATOM 663 N N . GLU A 1 85 ? 8.346 6.079 9.637 1.00 95.94 85 GLU A N 1
ATOM 664 C CA . GLU A 1 85 ? 8.223 6.750 10.948 1.00 95.94 85 GLU A CA 1
ATOM 665 C C . GLU A 1 85 ? 7.606 8.153 10.815 1.00 95.94 85 GLU A C 1
ATOM 667 O O . GLU A 1 85 ? 6.841 8.615 11.675 1.00 95.94 85 GLU A O 1
ATOM 672 N N . LYS A 1 86 ? 7.904 8.840 9.705 1.00 96.56 86 LYS A N 1
ATOM 673 C CA . LYS A 1 86 ? 7.257 10.114 9.368 1.00 96.56 86 LYS A CA 1
ATOM 674 C C . LYS A 1 86 ? 5.784 9.916 9.034 1.00 96.56 86 LYS A C 1
ATOM 676 O O . LYS A 1 86 ? 4.960 10.658 9.567 1.00 96.56 86 LYS A O 1
ATOM 681 N N . SER A 1 87 ? 5.441 8.884 8.267 1.00 96.62 87 SER A N 1
ATOM 682 C CA . SER A 1 87 ? 4.065 8.498 7.966 1.00 96.62 87 SER A CA 1
ATOM 683 C C . SER A 1 87 ? 3.285 8.270 9.253 1.00 96.62 87 SER A C 1
ATOM 685 O O . SER A 1 87 ? 2.257 8.914 9.448 1.00 96.62 87 SER A O 1
ATOM 687 N N . LYS A 1 88 ? 3.826 7.470 10.186 1.00 97.75 88 LYS A N 1
ATOM 688 C CA . LYS A 1 88 ? 3.249 7.237 11.520 1.00 97.75 88 LYS A CA 1
ATOM 689 C C . LYS A 1 88 ? 3.003 8.538 12.284 1.00 97.75 88 LYS A C 1
ATOM 691 O O . LYS A 1 88 ? 1.923 8.741 12.836 1.00 97.75 88 LYS A O 1
ATOM 696 N N . THR A 1 89 ? 3.987 9.433 12.309 1.00 97.75 89 THR A N 1
ATOM 697 C CA . THR A 1 89 ? 3.867 10.730 12.995 1.00 97.75 89 THR A CA 1
ATOM 698 C C . THR A 1 89 ? 2.743 11.580 12.399 1.00 97.75 89 THR A C 1
ATOM 700 O O . THR A 1 89 ? 1.958 12.179 13.136 1.00 97.75 89 THR A O 1
ATOM 703 N N . ILE A 1 90 ? 2.655 11.638 11.069 1.00 96.75 90 ILE A N 1
ATOM 704 C CA . ILE A 1 90 ? 1.649 12.424 10.351 1.00 96.75 90 ILE A CA 1
ATOM 705 C C . ILE A 1 90 ? 0.254 11.828 10.558 1.00 96.75 90 ILE A C 1
ATOM 707 O O . ILE A 1 90 ? -0.655 12.552 10.967 1.00 96.75 90 ILE A O 1
ATOM 711 N N . ILE A 1 91 ? 0.080 10.520 10.338 1.00 97.62 91 ILE A N 1
ATOM 712 C CA . ILE A 1 91 ? -1.227 9.869 10.479 1.00 97.62 91 ILE A CA 1
ATOM 713 C C . ILE A 1 91 ? -1.715 9.883 11.929 1.00 97.62 91 ILE A C 1
ATOM 715 O O . ILE A 1 91 ? -2.895 10.116 12.163 1.00 97.62 91 ILE A O 1
ATOM 719 N N . SER A 1 92 ? -0.821 9.740 12.911 1.00 97.88 92 SER A N 1
ATOM 720 C CA . SER A 1 92 ? -1.173 9.851 14.329 1.00 97.88 92 SER A CA 1
ATOM 721 C C . SER A 1 92 ? -1.764 11.223 14.663 1.00 97.88 92 SER A C 1
ATOM 723 O O . SER A 1 92 ? -2.826 11.294 15.281 1.00 97.88 92 SER A O 1
ATOM 725 N N . LYS A 1 93 ? -1.143 12.313 14.189 1.00 98.19 93 LYS A N 1
ATOM 726 C CA . LYS A 1 93 ? -1.677 13.673 14.370 1.00 98.19 93 LYS A CA 1
ATOM 727 C C . LYS A 1 93 ? -3.048 13.838 13.717 1.00 98.19 93 LYS A C 1
ATOM 729 O O . LYS A 1 93 ? -3.951 14.364 14.359 1.00 98.19 93 LYS A O 1
ATOM 734 N N . ILE A 1 94 ? -3.203 13.369 12.475 1.00 97.44 94 ILE A N 1
ATOM 735 C CA . ILE A 1 94 ? -4.477 13.443 11.746 1.00 97.44 94 ILE A CA 1
ATOM 736 C C . ILE A 1 94 ? -5.563 12.689 12.518 1.00 97.44 94 ILE A C 1
ATOM 738 O O . ILE A 1 94 ? -6.602 13.264 12.816 1.00 97.44 94 ILE A O 1
ATOM 742 N N . ILE A 1 95 ? -5.323 11.432 12.895 1.00 97.19 95 ILE A N 1
ATOM 743 C CA . ILE A 1 95 ? -6.321 10.614 13.591 1.00 97.19 95 ILE A CA 1
ATOM 744 C C . ILE A 1 95 ? -6.712 11.233 14.934 1.00 97.19 95 ILE A C 1
ATOM 746 O O . ILE A 1 95 ? -7.903 11.319 15.218 1.00 97.19 95 ILE A O 1
ATOM 750 N N . PHE A 1 96 ? -5.763 11.732 15.733 1.00 97.69 96 PHE A N 1
ATOM 751 C CA . PHE A 1 96 ? -6.095 12.397 16.998 1.00 97.69 96 PHE A CA 1
ATOM 752 C C . PHE A 1 96 ? -6.884 13.695 16.799 1.00 97.69 96 PHE A C 1
ATOM 754 O O . PHE A 1 96 ? -7.816 13.970 17.558 1.00 97.69 96 PHE A O 1
ATOM 761 N N . GLU A 1 97 ? -6.579 14.471 15.757 1.00 97.81 97 GLU A N 1
ATOM 762 C CA . GLU A 1 97 ? -7.372 15.650 15.407 1.00 97.81 97 GLU A CA 1
ATOM 763 C C . GLU A 1 97 ? -8.806 15.254 15.017 1.00 97.81 97 GLU A C 1
ATOM 765 O O . GLU A 1 97 ? -9.771 15.829 15.526 1.00 97.81 97 GLU A O 1
ATOM 770 N N . LEU A 1 98 ? -8.968 14.232 14.173 1.00 96.44 98 LEU A N 1
ATOM 771 C CA . LEU A 1 98 ? -10.279 13.720 13.762 1.00 96.44 98 LEU A CA 1
ATOM 772 C C . LEU A 1 98 ? -11.057 13.124 14.946 1.00 96.44 98 LEU A C 1
ATOM 774 O O . LEU A 1 98 ? -12.266 13.337 15.052 1.00 96.44 98 LEU A O 1
ATOM 778 N N . GLN A 1 99 ? -10.369 12.477 15.889 1.00 96.62 99 GLN A N 1
ATOM 779 C CA . GLN A 1 99 ? -10.968 12.007 17.135 1.00 96.62 99 GLN A CA 1
ATOM 780 C C . GLN A 1 99 ? -11.458 13.153 18.020 1.00 96.62 99 GLN A C 1
ATOM 782 O O . GLN A 1 99 ? -12.562 13.070 18.552 1.00 96.62 99 GLN A O 1
ATOM 787 N N . SER A 1 100 ? -10.729 14.267 18.118 1.00 97.06 100 SER A N 1
ATOM 788 C CA . SER A 1 100 ? -11.235 15.439 18.852 1.00 97.06 100 SER A CA 1
ATOM 789 C C . SER A 1 100 ? -12.488 16.062 18.211 1.00 97.06 100 SER A C 1
ATOM 791 O O . SER A 1 100 ? -13.259 16.737 18.888 1.00 97.06 100 SER A O 1
ATOM 793 N N . LYS A 1 101 ? -12.731 15.777 16.923 1.00 97.06 101 LYS A N 1
ATOM 794 C CA . LYS A 1 101 ? -13.923 16.173 16.154 1.00 97.06 101 LYS A CA 1
ATOM 795 C C . LYS A 1 101 ? -15.038 15.112 16.150 1.00 97.06 101 LYS A C 1
ATOM 797 O O . LYS A 1 101 ? -16.035 15.284 15.457 1.00 97.06 101 LYS A O 1
ATOM 802 N N . GLY A 1 102 ? -14.897 14.020 16.908 1.00 96.12 102 GLY A N 1
ATOM 803 C CA . GLY A 1 102 ? -15.918 12.970 17.037 1.00 96.12 102 GLY A CA 1
ATOM 804 C C . GLY A 1 102 ? -15.920 11.894 15.938 1.00 96.12 102 GLY A C 1
ATOM 805 O O . GLY A 1 102 ? -16.815 11.034 15.925 1.00 96.12 102 GLY A O 1
ATOM 806 N N . LEU A 1 103 ? -14.919 11.899 15.054 1.00 94.62 103 LEU A N 1
ATOM 807 C CA . LEU A 1 103 ? -14.672 10.853 14.052 1.00 94.62 103 LEU A CA 1
ATOM 808 C C . LEU A 1 103 ? -13.755 9.770 14.642 1.00 94.62 103 LEU A C 1
ATOM 810 O O . LEU A 1 103 ? -13.107 9.994 15.663 1.00 94.62 103 LEU A O 1
ATOM 814 N N . PHE A 1 104 ? -13.725 8.573 14.054 1.00 94.31 104 PHE A N 1
ATOM 815 C CA . PHE A 1 104 ? -12.860 7.453 14.461 1.00 94.31 104 PHE A CA 1
ATOM 816 C C . PHE A 1 104 ? -12.920 7.086 15.961 1.00 94.31 104 PHE A C 1
ATOM 818 O O . PHE A 1 104 ? -11.980 6.516 16.517 1.00 94.31 104 PHE A O 1
ATOM 825 N N . GLN A 1 105 ? -14.037 7.383 16.639 1.00 94.25 105 GLN A N 1
ATOM 826 C CA . GLN A 1 105 ? -14.230 7.093 18.073 1.00 94.25 105 GLN A CA 1
ATOM 827 C C . GLN A 1 105 ? -14.277 5.592 18.385 1.00 94.25 105 GLN A C 1
ATOM 829 O O . GLN A 1 105 ? -14.119 5.193 19.531 1.00 94.25 105 GLN A O 1
ATOM 834 N N . TYR A 1 106 ? -14.518 4.761 17.370 1.00 90.94 106 TYR A N 1
ATOM 835 C CA . TYR A 1 106 ? -14.519 3.303 17.489 1.00 90.94 106 TYR A CA 1
ATOM 836 C C . TYR A 1 106 ? -13.111 2.693 17.440 1.00 90.94 106 TYR A C 1
ATOM 838 O O . TYR A 1 106 ? -12.974 1.508 17.726 1.00 90.94 106 TYR A O 1
ATOM 846 N N . LEU A 1 107 ? -12.070 3.462 17.092 1.00 94.12 107 LEU A N 1
ATOM 847 C CA . LEU A 1 107 ? -10.698 2.958 17.108 1.00 94.12 107 LEU A CA 1
ATOM 848 C C . LEU A 1 107 ? -10.178 2.905 18.545 1.00 94.12 107 LEU A C 1
ATOM 850 O O . LEU A 1 107 ? -9.965 3.933 19.190 1.00 94.12 107 LEU A O 1
ATOM 854 N N . SER A 1 108 ? -9.937 1.692 19.032 1.00 95.81 108 SER A N 1
ATOM 855 C CA . SER A 1 108 ? -9.264 1.471 20.307 1.00 95.81 108 SER A CA 1
ATOM 856 C C . SER A 1 108 ? -7.763 1.758 20.206 1.00 95.81 108 SER A C 1
ATOM 858 O O . SER A 1 108 ? -7.184 1.810 19.119 1.00 95.81 108 SER A O 1
ATOM 860 N N . LYS A 1 109 ? -7.096 1.858 21.362 1.00 96.62 109 LYS A N 1
ATOM 861 C CA . LYS A 1 109 ? -5.632 1.968 21.436 1.00 96.62 109 LYS A CA 1
ATOM 862 C C . LYS A 1 109 ? -4.923 0.838 20.674 1.00 96.62 109 LYS A C 1
ATOM 864 O O . LYS A 1 109 ? -3.947 1.108 19.983 1.00 96.62 109 LYS A O 1
ATOM 869 N N . ASN A 1 110 ? -5.441 -0.388 20.758 1.00 97.38 110 ASN A N 1
ATOM 870 C CA . ASN A 1 110 ? -4.859 -1.543 20.072 1.00 97.38 110 ASN A CA 1
ATOM 871 C C . ASN A 1 110 ? -5.003 -1.421 18.548 1.00 97.38 110 ASN A C 1
ATOM 873 O O . ASN A 1 110 ? -4.067 -1.753 17.826 1.00 97.38 110 ASN A O 1
ATOM 877 N N . ASN A 1 111 ? -6.132 -0.889 18.059 1.00 96.62 111 ASN A N 1
ATOM 878 C CA . ASN A 1 111 ? -6.310 -0.654 16.622 1.00 96.62 111 ASN A CA 1
ATOM 879 C C . ASN A 1 111 ? -5.313 0.392 16.113 1.00 96.62 111 ASN A C 1
ATOM 881 O O . ASN A 1 111 ? -4.686 0.206 15.074 1.00 96.62 111 ASN A O 1
ATOM 885 N N . LEU A 1 112 ? -5.124 1.475 16.874 1.00 97.94 112 LEU A N 1
ATOM 886 C CA . LEU A 1 112 ? -4.149 2.512 16.536 1.00 97.94 112 LEU A CA 1
ATOM 887 C C . LEU A 1 112 ? -2.719 1.964 16.514 1.00 97.94 112 LEU A C 1
ATOM 889 O O . LEU A 1 112 ? -1.965 2.268 15.595 1.00 97.94 112 LEU A O 1
ATOM 893 N N . GLU A 1 113 ? -2.348 1.132 17.486 1.00 98.00 113 GLU A N 1
ATOM 894 C CA . GLU A 1 113 ? -1.037 0.481 17.517 1.00 98.00 113 GLU A CA 1
ATOM 895 C C . GLU A 1 113 ? -0.826 -0.446 16.311 1.00 98.00 113 GLU A C 1
ATOM 897 O O . GLU A 1 113 ? 0.210 -0.356 15.654 1.00 98.00 113 GLU A O 1
ATOM 902 N N . SER A 1 114 ? -1.831 -1.256 15.956 1.00 98.06 114 SER A N 1
ATOM 903 C CA . SER A 1 114 ? -1.818 -2.112 14.759 1.00 98.06 114 SER A CA 1
ATOM 904 C C . SER A 1 114 ? -1.590 -1.299 13.475 1.00 98.06 114 SER A C 1
ATOM 906 O O . SER A 1 114 ? -0.672 -1.599 12.707 1.00 98.06 114 SER A O 1
ATOM 908 N N . ILE A 1 115 ? -2.351 -0.211 13.288 1.00 98.31 115 ILE A N 1
ATOM 909 C CA . ILE A 1 115 ? -2.216 0.715 12.148 1.00 98.31 115 ILE A CA 1
ATOM 910 C C . ILE A 1 115 ? -0.810 1.308 12.096 1.00 98.31 115 ILE A C 1
ATOM 912 O O . ILE A 1 115 ? -0.159 1.286 11.053 1.00 98.31 115 ILE A O 1
ATOM 916 N N . PHE A 1 116 ? -0.330 1.854 13.214 1.00 98.19 116 PHE A N 1
ATOM 917 C CA . PHE A 1 116 ? 0.958 2.538 13.254 1.00 98.19 116 PHE A CA 1
ATOM 918 C C . PHE A 1 116 ? 2.128 1.583 13.032 1.00 98.19 116 PHE A C 1
ATOM 920 O O . PHE A 1 116 ? 3.089 1.971 12.372 1.00 98.19 116 PHE A O 1
ATOM 927 N N . ASN A 1 117 ? 2.048 0.349 13.528 1.00 97.75 117 ASN A N 1
ATOM 928 C CA . ASN A 1 117 ? 3.066 -0.664 13.265 1.00 97.75 117 ASN A CA 1
ATOM 929 C C . ASN A 1 117 ? 3.078 -1.040 11.780 1.00 97.75 117 ASN A C 1
ATOM 931 O O . ASN A 1 117 ? 4.139 -1.016 11.167 1.00 97.75 117 ASN A O 1
ATOM 935 N N . ALA A 1 118 ? 1.913 -1.268 11.166 1.00 98.06 118 ALA A N 1
ATOM 936 C CA . ALA A 1 118 ? 1.831 -1.555 9.735 1.00 98.06 118 ALA A CA 1
ATOM 937 C C . ALA A 1 118 ? 2.400 -0.418 8.869 1.00 98.06 118 ALA A C 1
ATOM 939 O O . ALA A 1 118 ? 3.191 -0.668 7.962 1.00 98.06 118 ALA A O 1
ATOM 940 N N . VAL A 1 119 ? 2.070 0.837 9.193 1.00 97.88 119 VAL A N 1
ATOM 941 C CA . VAL A 1 119 ? 2.618 2.024 8.515 1.00 97.88 119 VAL A CA 1
ATOM 942 C C . VAL A 1 119 ? 4.132 2.129 8.692 1.00 97.88 119 VAL A C 1
ATOM 944 O O . VAL A 1 119 ? 4.843 2.449 7.748 1.00 97.88 119 VAL A O 1
ATOM 947 N N . THR A 1 120 ? 4.656 1.863 9.882 1.00 96.75 120 THR A N 1
ATOM 948 C CA . THR A 1 120 ? 6.094 1.969 10.147 1.00 96.75 120 THR A CA 1
ATOM 949 C C . THR A 1 120 ? 6.898 0.830 9.509 1.00 96.75 120 THR A C 1
ATOM 951 O O . THR A 1 120 ? 8.039 1.037 9.100 1.00 96.75 120 THR A O 1
ATOM 954 N N . GLU A 1 121 ? 6.346 -0.379 9.455 1.00 95.25 121 GLU A N 1
ATOM 955 C CA . GLU A 1 121 ? 7.073 -1.589 9.062 1.00 95.25 121 GLU A CA 1
ATOM 956 C C . GLU A 1 121 ? 7.003 -1.900 7.559 1.00 95.25 121 GLU A C 1
ATOM 958 O O . GLU A 1 121 ? 7.737 -2.782 7.104 1.00 95.25 121 GLU A O 1
ATOM 963 N N . HIS A 1 122 ? 6.153 -1.218 6.782 1.00 93.38 122 HIS A N 1
ATOM 964 C CA . HIS A 1 122 ? 5.891 -1.565 5.376 1.00 93.38 122 HIS A CA 1
ATOM 965 C C . HIS A 1 122 ? 7.140 -1.572 4.468 1.00 93.38 122 HIS A C 1
ATOM 967 O O . HIS A 1 122 ? 7.195 -2.382 3.554 1.00 93.38 122 HIS A O 1
ATOM 973 N N . ASP A 1 123 ? 8.162 -0.749 4.732 1.00 87.12 123 ASP A N 1
ATOM 974 C CA . ASP A 1 123 ? 9.417 -0.732 3.946 1.00 87.12 123 ASP A CA 1
ATOM 975 C C . ASP A 1 123 ? 10.624 -1.324 4.713 1.00 87.12 123 ASP A C 1
ATOM 977 O O . ASP A 1 123 ? 11.758 -1.339 4.232 1.00 87.12 123 ASP A O 1
ATOM 981 N N . LYS A 1 124 ? 10.402 -1.873 5.920 1.00 90.12 124 LYS A N 1
ATOM 982 C CA . LYS A 1 124 ? 11.459 -2.477 6.758 1.00 90.12 124 LYS A CA 1
ATOM 983 C C . LYS A 1 124 ? 11.801 -3.899 6.306 1.00 90.12 124 LYS A C 1
ATOM 985 O O . LYS A 1 124 ? 11.304 -4.883 6.856 1.00 90.12 124 LYS A O 1
ATOM 990 N N . LYS A 1 125 ? 12.636 -4.026 5.275 1.00 83.56 125 LYS A N 1
ATOM 991 C CA . LYS A 1 125 ? 13.013 -5.313 4.644 1.00 83.56 125 LYS A CA 1
ATOM 992 C C . LYS A 1 125 ? 13.776 -6.267 5.570 1.00 83.56 125 LYS A C 1
ATOM 994 O O . LYS A 1 125 ? 13.845 -7.459 5.293 1.00 83.56 125 LYS A O 1
ATOM 999 N N . GLU A 1 126 ? 14.350 -5.758 6.653 1.00 87.19 126 GLU A N 1
ATOM 1000 C CA . GLU A 1 126 ? 15.059 -6.523 7.677 1.00 87.19 126 GLU A CA 1
ATOM 1001 C C . GLU A 1 126 ? 14.129 -7.291 8.627 1.00 87.19 126 GLU A C 1
ATOM 1003 O O . GLU A 1 126 ? 14.563 -8.251 9.267 1.00 87.19 126 GLU A O 1
ATOM 1008 N N . ILE A 1 127 ? 12.855 -6.893 8.721 1.00 87.19 127 ILE A N 1
ATOM 1009 C CA . ILE A 1 127 ? 11.871 -7.574 9.563 1.00 87.19 127 ILE A CA 1
ATOM 1010 C C . ILE A 1 127 ? 11.405 -8.837 8.846 1.00 87.19 127 ILE A C 1
ATOM 1012 O O . ILE A 1 127 ? 10.815 -8.775 7.762 1.00 87.19 127 ILE A O 1
ATOM 1016 N N . LYS A 1 128 ? 11.632 -9.992 9.479 1.00 87.44 128 LYS A N 1
ATOM 1017 C CA . LYS A 1 128 ? 11.156 -11.276 8.965 1.00 87.44 128 LYS A CA 1
ATOM 1018 C C . LYS A 1 128 ? 9.636 -11.280 8.903 1.00 87.44 128 LYS A C 1
ATOM 1020 O O . LYS A 1 128 ? 8.963 -10.790 9.803 1.00 87.44 128 LYS A O 1
ATOM 1025 N N . ILE A 1 129 ? 9.089 -11.931 7.882 1.00 83.94 129 ILE A N 1
ATOM 1026 C CA . ILE A 1 129 ? 7.638 -12.056 7.691 1.00 83.94 129 ILE A CA 1
ATOM 1027 C C . ILE A 1 129 ? 6.946 -12.677 8.917 1.00 83.94 129 ILE A C 1
ATOM 1029 O O . ILE A 1 129 ? 5.834 -12.279 9.248 1.00 83.94 129 ILE A O 1
ATOM 1033 N N . SER A 1 130 ? 7.602 -13.617 9.608 1.00 86.38 130 SER A N 1
ATOM 1034 C CA . SER A 1 130 ? 7.095 -14.255 10.835 1.00 86.38 130 SER A CA 1
ATOM 1035 C C . SER A 1 130 ? 6.931 -13.303 12.016 1.00 86.38 130 SER A C 1
ATOM 1037 O O . SER A 1 130 ? 6.162 -13.598 12.926 1.00 86.38 130 SER A O 1
ATOM 1039 N N . ASP A 1 131 ? 7.665 -12.192 12.006 1.00 90.94 131 ASP A N 1
ATOM 1040 C CA . ASP A 1 131 ? 7.765 -11.265 13.131 1.00 90.94 131 ASP A CA 1
ATOM 1041 C C . ASP A 1 131 ? 6.823 -10.062 12.939 1.00 90.94 131 ASP A C 1
ATOM 1043 O O . ASP A 1 131 ? 6.664 -9.240 13.840 1.00 90.94 131 ASP A O 1
ATOM 1047 N N . ARG A 1 132 ? 6.174 -9.963 11.770 1.00 93.00 132 ARG A N 1
ATOM 1048 C CA . ARG A 1 132 ? 5.198 -8.919 11.444 1.00 93.00 132 ARG A CA 1
ATOM 1049 C C . ARG A 1 132 ? 3.845 -9.229 12.068 1.00 93.00 132 ARG A C 1
ATOM 1051 O O . ARG A 1 132 ? 3.383 -10.371 12.066 1.00 93.00 132 ARG A O 1
ATOM 1058 N N . THR A 1 133 ? 3.152 -8.186 12.520 1.00 94.38 133 THR A N 1
ATOM 1059 C CA . THR A 1 133 ? 1.734 -8.314 12.882 1.00 94.38 133 THR A CA 1
ATOM 1060 C C . THR A 1 133 ? 0.901 -8.694 11.648 1.00 94.38 133 THR A C 1
ATOM 1062 O O . THR A 1 133 ? 1.314 -8.407 10.520 1.00 94.38 133 THR A O 1
ATOM 1065 N N . PRO A 1 134 ? -0.293 -9.297 11.811 1.00 95.38 134 PRO A N 1
ATOM 1066 C CA . PRO A 1 134 ? -1.131 -9.672 10.672 1.00 95.38 134 PRO A CA 1
ATOM 1067 C C . PRO A 1 134 ? -1.417 -8.511 9.706 1.00 95.38 134 PRO A C 1
ATOM 1069 O O . PRO A 1 134 ? -1.281 -8.677 8.496 1.00 95.38 134 PRO A O 1
ATOM 1072 N N . VAL A 1 135 ? -1.738 -7.319 10.224 1.00 97.38 135 VAL A N 1
ATOM 1073 C CA . VAL A 1 135 ? -1.975 -6.127 9.390 1.00 97.38 135 VAL A CA 1
ATOM 1074 C C . VAL A 1 135 ? -0.689 -5.643 8.724 1.00 97.38 135 VAL A C 1
ATOM 1076 O O . VAL A 1 135 ? -0.709 -5.349 7.532 1.00 97.38 135 VAL A O 1
ATOM 1079 N N . SER A 1 136 ? 0.435 -5.620 9.449 1.00 97.19 136 SER A N 1
ATOM 1080 C CA . SER A 1 136 ? 1.743 -5.254 8.886 1.00 97.19 136 SER A CA 1
ATOM 1081 C C . SER A 1 136 ? 2.141 -6.173 7.732 1.00 97.19 136 SER A C 1
ATOM 1083 O O . SER A 1 136 ? 2.540 -5.689 6.675 1.00 97.19 136 SER A O 1
ATOM 1085 N N . LYS A 1 137 ? 1.957 -7.492 7.884 1.00 96.25 137 LYS A N 1
ATOM 1086 C CA . LYS A 1 137 ? 2.214 -8.469 6.819 1.00 96.25 137 LYS A CA 1
ATOM 1087 C C . LYS A 1 137 ? 1.328 -8.217 5.598 1.00 96.25 137 LYS A C 1
ATOM 1089 O O . LYS A 1 137 ? 1.840 -8.173 4.488 1.00 96.25 137 LYS A O 1
ATOM 1094 N N . ILE A 1 138 ? 0.024 -8.011 5.794 1.00 97.19 138 ILE A N 1
ATOM 1095 C CA . ILE A 1 138 ? -0.908 -7.781 4.680 1.00 97.19 138 ILE A CA 1
ATOM 1096 C C . ILE A 1 138 ? -0.556 -6.500 3.914 1.00 97.19 138 ILE A C 1
ATOM 1098 O O . ILE A 1 138 ? -0.540 -6.518 2.687 1.00 97.19 138 ILE A O 1
ATOM 1102 N N . VAL A 1 139 ? -0.260 -5.401 4.614 1.00 97.44 139 VAL A N 1
ATOM 1103 C CA . VAL A 1 139 ? 0.124 -4.131 3.973 1.00 97.44 139 VAL A CA 1
ATOM 1104 C C . VAL A 1 139 ? 1.472 -4.263 3.259 1.00 97.44 139 VAL A C 1
ATOM 1106 O O . VAL A 1 139 ? 1.606 -3.794 2.133 1.00 97.44 139 VAL A O 1
ATOM 1109 N N . PHE A 1 140 ? 2.441 -4.956 3.862 1.00 95.69 140 PHE A N 1
ATOM 1110 C CA . PHE A 1 140 ? 3.733 -5.257 3.242 1.00 95.69 140 PHE A CA 1
ATOM 1111 C C . PHE A 1 140 ? 3.584 -6.073 1.947 1.00 95.69 140 PHE A C 1
ATOM 1113 O O . PHE A 1 140 ? 4.142 -5.714 0.909 1.00 95.69 140 PHE A O 1
ATOM 1120 N N . ASP A 1 141 ? 2.804 -7.155 1.980 1.00 95.81 141 ASP A N 1
ATOM 1121 C CA . ASP A 1 141 ? 2.544 -7.989 0.802 1.00 95.81 141 ASP A CA 1
ATOM 1122 C C . ASP A 1 141 ? 1.783 -7.200 -0.277 1.00 95.81 141 ASP A C 1
ATOM 1124 O O . ASP A 1 141 ? 2.057 -7.343 -1.468 1.00 95.81 141 ASP A O 1
ATOM 1128 N N . ALA A 1 142 ? 0.868 -6.318 0.127 1.00 96.19 142 ALA A N 1
ATOM 1129 C CA . ALA A 1 142 ? 0.108 -5.472 -0.782 1.00 96.19 142 ALA A CA 1
ATOM 1130 C C . ALA A 1 142 ? 0.950 -4.393 -1.481 1.00 96.19 142 ALA A C 1
ATOM 1132 O O . ALA A 1 142 ? 0.739 -4.157 -2.673 1.00 96.19 142 ALA A O 1
ATOM 1133 N N . ASP A 1 143 ? 1.903 -3.771 -0.777 1.00 95.31 143 ASP A N 1
ATOM 1134 C CA . ASP A 1 143 ? 2.876 -2.853 -1.386 1.00 95.31 143 ASP A CA 1
ATOM 1135 C C . ASP A 1 143 ? 3.759 -3.586 -2.400 1.00 95.31 143 ASP A C 1
ATOM 1137 O O . ASP A 1 143 ? 3.928 -3.166 -3.546 1.00 95.31 143 ASP A O 1
ATOM 1141 N N . ASN A 1 144 ? 4.256 -4.761 -2.015 1.00 94.19 144 ASN A N 1
ATOM 1142 C CA . ASN A 1 144 ? 5.027 -5.612 -2.910 1.00 94.19 144 ASN A CA 1
ATOM 1143 C C . ASN A 1 144 ? 4.233 -6.038 -4.153 1.00 94.19 144 ASN A C 1
ATOM 1145 O O . ASN A 1 144 ? 4.800 -6.062 -5.246 1.00 94.19 144 ASN A O 1
ATOM 1149 N N . ALA A 1 145 ? 2.934 -6.323 -4.011 1.00 94.81 145 ALA A N 1
ATOM 1150 C CA . ALA A 1 145 ? 2.057 -6.662 -5.130 1.00 94.81 145 ALA A CA 1
ATOM 1151 C C . ALA A 1 145 ? 1.924 -5.515 -6.142 1.00 94.81 145 ALA A C 1
ATOM 1153 O O . ALA A 1 145 ? 1.786 -5.770 -7.338 1.00 94.81 145 ALA A O 1
ATOM 1154 N N . ASP A 1 146 ? 2.002 -4.259 -5.692 1.00 93.12 146 ASP A N 1
ATOM 1155 C CA . ASP A 1 146 ? 1.897 -3.083 -6.563 1.00 93.12 146 ASP A CA 1
ATOM 1156 C C . ASP A 1 146 ? 3.126 -2.899 -7.479 1.00 93.12 146 ASP A C 1
ATOM 1158 O O . ASP A 1 146 ? 3.105 -2.127 -8.437 1.00 93.12 146 ASP A O 1
ATOM 1162 N N . ALA A 1 147 ? 4.206 -3.654 -7.240 1.00 91.69 147 ALA A N 1
ATOM 1163 C CA . ALA A 1 147 ? 5.348 -3.753 -8.149 1.00 91.69 147 ALA A CA 1
ATOM 1164 C C . ALA A 1 147 ? 5.106 -4.708 -9.337 1.00 91.69 147 ALA A C 1
ATOM 1166 O O . ALA A 1 147 ? 5.951 -4.798 -10.233 1.00 91.69 147 ALA A O 1
ATOM 1167 N N . PHE A 1 148 ? 3.976 -5.420 -9.368 1.00 93.25 148 PHE A N 1
ATOM 1168 C CA . PHE A 1 148 ? 3.635 -6.389 -10.408 1.00 93.25 148 PHE A CA 1
ATOM 1169 C C . PHE A 1 148 ? 2.658 -5.823 -11.450 1.00 93.25 148 PHE A C 1
ATOM 1171 O O . PHE A 1 148 ? 2.104 -4.731 -11.324 1.00 93.25 148 PHE A O 1
ATOM 1178 N N . GLY A 1 149 ? 2.454 -6.577 -12.531 1.00 89.38 149 GLY A N 1
ATOM 1179 C CA . GLY A 1 149 ? 1.532 -6.223 -13.605 1.00 89.38 149 GLY A CA 1
ATOM 1180 C C . GLY A 1 149 ? 1.962 -4.978 -14.383 1.00 89.38 149 GLY A C 1
ATOM 1181 O O . GLY A 1 149 ? 3.126 -4.578 -14.387 1.00 89.38 149 GLY A O 1
ATOM 1182 N N . PHE A 1 150 ? 1.004 -4.361 -15.075 1.00 81.19 150 PHE A N 1
ATOM 1183 C CA . PHE A 1 150 ? 1.265 -3.155 -15.865 1.00 81.19 150 PHE A CA 1
ATOM 1184 C C . PHE A 1 150 ? 1.557 -1.946 -14.983 1.00 81.19 150 PHE A C 1
ATOM 1186 O O . PHE A 1 150 ? 2.494 -1.210 -15.272 1.00 81.19 150 PHE A O 1
ATOM 1193 N N . PHE A 1 151 ? 0.824 -1.769 -13.882 1.00 81.19 151 PHE A N 1
ATOM 1194 C CA . PHE A 1 151 ? 1.073 -0.672 -12.944 1.00 81.19 151 PHE A CA 1
ATOM 1195 C C . PHE A 1 151 ? 2.490 -0.720 -12.374 1.00 81.19 151 PHE A C 1
ATOM 1197 O O . PHE A 1 151 ? 3.196 0.288 -12.429 1.00 81.19 151 PHE A O 1
ATOM 1204 N N . GLY A 1 152 ? 2.948 -1.902 -11.954 1.00 87.00 152 GLY A N 1
ATOM 1205 C CA . GLY A 1 152 ? 4.321 -2.118 -11.517 1.00 87.00 152 GLY A CA 1
ATOM 1206 C C . GLY A 1 152 ? 5.355 -1.744 -12.576 1.00 87.00 152 GLY A C 1
ATOM 1207 O O . GLY A 1 152 ? 6.334 -1.063 -12.269 1.00 87.00 152 GLY A O 1
ATOM 1208 N N . ILE A 1 153 ? 5.108 -2.099 -13.844 1.00 84.38 153 ILE A N 1
ATOM 1209 C CA . ILE A 1 153 ? 5.967 -1.689 -14.962 1.00 84.38 153 ILE A CA 1
ATOM 1210 C C . ILE A 1 153 ? 6.092 -0.160 -15.016 1.00 84.38 153 ILE A C 1
ATOM 1212 O O . ILE A 1 153 ? 7.207 0.360 -14.977 1.00 84.38 153 ILE A O 1
ATOM 1216 N N . PHE A 1 154 ? 4.976 0.573 -15.062 1.00 78.62 154 PHE A N 1
ATOM 1217 C CA . PHE A 1 154 ? 5.007 2.039 -15.142 1.00 78.62 154 PHE A CA 1
ATOM 1218 C C . PHE A 1 154 ? 5.624 2.689 -13.901 1.00 78.62 154 PHE A C 1
ATOM 1220 O O . PHE A 1 154 ? 6.380 3.649 -14.050 1.00 78.62 154 PHE A O 1
ATOM 1227 N N . ARG A 1 155 ? 5.369 2.150 -12.701 1.00 82.12 155 ARG A N 1
ATOM 1228 C CA . ARG A 1 155 ? 6.016 2.591 -11.453 1.00 82.12 155 ARG A CA 1
ATOM 1229 C C . ARG A 1 155 ? 7.528 2.502 -11.556 1.00 82.12 155 ARG A C 1
ATOM 1231 O O . ARG A 1 155 ? 8.206 3.496 -11.316 1.00 82.12 155 ARG A O 1
ATOM 1238 N N . TYR A 1 156 ? 8.060 1.346 -11.952 1.00 83.31 156 TYR A N 1
ATOM 1239 C CA . TYR A 1 156 ? 9.500 1.191 -12.133 1.00 83.31 156 TYR A CA 1
ATOM 1240 C C . TYR A 1 156 ? 10.032 2.195 -13.160 1.00 83.31 156 TYR A C 1
ATOM 1242 O O . TYR A 1 156 ? 10.981 2.918 -12.867 1.00 83.31 156 TYR A O 1
ATOM 1250 N N . LEU A 1 157 ? 9.393 2.324 -14.324 1.00 78.12 157 LEU A N 1
ATOM 1251 C CA . LEU A 1 157 ? 9.823 3.294 -15.335 1.00 78.12 157 LEU A CA 1
ATOM 1252 C C . LEU A 1 157 ? 9.846 4.738 -14.798 1.00 78.12 157 LEU A C 1
ATOM 1254 O O . LEU A 1 157 ? 10.815 5.457 -15.045 1.00 78.12 157 LEU A O 1
ATOM 1258 N N . ALA A 1 158 ? 8.835 5.142 -14.024 1.00 76.94 158 ALA A N 1
ATOM 1259 C CA . ALA A 1 158 ? 8.776 6.455 -13.384 1.00 76.94 158 ALA A CA 1
ATOM 1260 C C . ALA A 1 158 ? 9.900 6.649 -12.349 1.00 76.94 158 ALA A C 1
ATOM 1262 O O . ALA A 1 158 ? 10.651 7.619 -12.442 1.00 76.94 158 ALA A O 1
ATOM 1263 N N . ILE A 1 159 ? 10.085 5.694 -11.429 1.00 78.25 159 ILE A N 1
ATOM 1264 C CA . ILE A 1 159 ? 11.125 5.739 -10.384 1.00 78.25 159 ILE A CA 1
ATOM 1265 C C . ILE A 1 159 ? 12.513 5.932 -10.997 1.00 78.25 159 ILE A C 1
ATOM 1267 O O . ILE A 1 159 ? 13.311 6.747 -10.533 1.00 78.25 159 ILE A O 1
ATOM 1271 N N . TYR A 1 160 ? 12.842 5.164 -12.034 1.00 75.00 160 TYR A N 1
ATOM 1272 C CA . TYR A 1 160 ? 14.179 5.236 -12.614 1.00 75.00 160 TYR A CA 1
ATOM 1273 C C . TYR A 1 160 ? 14.401 6.519 -13.421 1.00 75.00 160 TYR A C 1
ATOM 1275 O O . TYR A 1 160 ? 15.500 7.072 -13.363 1.00 75.00 160 TYR A O 1
ATOM 1283 N N . LYS A 1 161 ? 13.363 7.053 -14.075 1.00 74.00 161 LYS A N 1
ATOM 1284 C CA . LYS A 1 161 ? 13.417 8.387 -14.693 1.00 74.00 161 LYS A CA 1
ATOM 1285 C C . LYS A 1 161 ? 13.778 9.462 -13.679 1.00 74.00 161 LYS A C 1
ATOM 1287 O O . LYS A 1 161 ? 14.666 10.271 -13.929 1.00 74.00 161 LYS A O 1
ATOM 1292 N N . GLU A 1 162 ? 13.118 9.448 -12.524 1.00 74.44 162 GLU A N 1
ATOM 1293 C CA . GLU A 1 162 ? 13.368 10.413 -11.451 1.00 74.44 162 GLU A CA 1
ATOM 1294 C C . GLU A 1 162 ? 14.766 10.275 -10.850 1.00 74.44 162 GLU A C 1
ATOM 1296 O O . GLU A 1 162 ? 15.389 11.266 -10.479 1.00 74.44 162 GLU A O 1
ATOM 1301 N N . ARG A 1 163 ? 15.325 9.060 -10.851 1.00 74.00 163 ARG A N 1
ATOM 1302 C CA . ARG A 1 163 ? 16.721 8.800 -10.464 1.00 74.00 163 ARG A CA 1
ATOM 1303 C C . ARG A 1 163 ? 17.749 9.271 -11.500 1.00 74.00 163 ARG A C 1
ATOM 1305 O O . ARG A 1 163 ? 18.920 8.915 -11.391 1.00 74.00 163 ARG A O 1
ATOM 1312 N N . GLY A 1 164 ? 17.332 10.038 -12.505 1.00 70.06 164 GLY A N 1
ATOM 1313 C CA . GLY A 1 164 ? 18.212 10.610 -13.519 1.00 70.06 164 GLY A CA 1
ATOM 1314 C C . GLY A 1 164 ? 18.702 9.601 -14.552 1.00 70.06 164 GLY A C 1
ATOM 1315 O O . GLY A 1 164 ? 19.629 9.916 -15.297 1.00 70.06 164 GLY A O 1
ATOM 1316 N N . TRP A 1 165 ? 18.093 8.411 -14.622 1.00 67.81 165 TRP A N 1
ATOM 1317 C CA . TRP A 1 165 ? 18.380 7.466 -15.695 1.00 67.81 165 TRP A CA 1
ATOM 1318 C C . TRP A 1 165 ? 17.801 8.056 -16.968 1.00 67.81 165 TRP A C 1
ATOM 1320 O O . TRP A 1 165 ? 16.586 8.076 -17.180 1.00 67.81 165 TRP A O 1
ATOM 1330 N N . ASN A 1 166 ? 18.682 8.630 -17.780 1.00 60.41 166 ASN A N 1
ATOM 1331 C CA . ASN A 1 166 ? 18.258 9.277 -19.002 1.00 60.41 166 ASN A CA 1
ATOM 1332 C C . ASN A 1 166 ? 17.966 8.219 -20.074 1.00 60.41 166 ASN A C 1
ATOM 1334 O O . ASN A 1 166 ? 18.353 7.050 -19.979 1.00 60.41 166 ASN A O 1
ATOM 1338 N N . LYS A 1 167 ? 17.291 8.668 -21.134 1.00 57.62 167 LYS A N 1
ATOM 1339 C CA . LYS A 1 167 ? 16.982 7.871 -22.323 1.00 57.62 167 LYS A CA 1
ATOM 1340 C C . LYS A 1 167 ? 18.192 7.042 -22.781 1.00 57.62 167 LYS A C 1
ATOM 1342 O O . LYS A 1 167 ? 18.059 5.850 -23.023 1.00 57.62 167 LYS A O 1
ATOM 1347 N N . ALA A 1 168 ? 19.366 7.662 -22.876 1.00 57.56 168 ALA A N 1
ATOM 1348 C CA . ALA A 1 168 ? 20.572 7.023 -23.384 1.00 57.56 168 ALA A CA 1
ATOM 1349 C C . ALA A 1 168 ? 21.116 5.940 -22.436 1.00 57.56 168 ALA A C 1
ATOM 1351 O O . ALA A 1 168 ? 21.631 4.945 -22.929 1.00 57.56 168 ALA A O 1
ATOM 1352 N N . ASP A 1 169 ? 20.946 6.063 -21.120 1.00 59.84 169 ASP A N 1
ATOM 1353 C CA . ASP A 1 169 ? 21.385 5.057 -20.141 1.00 59.84 169 ASP A CA 1
ATOM 1354 C C . ASP A 1 169 ? 20.527 3.785 -20.174 1.00 59.84 169 ASP A C 1
ATOM 1356 O O . ASP A 1 169 ? 21.038 2.676 -20.003 1.00 59.84 169 ASP A O 1
ATOM 1360 N N . MET A 1 170 ? 19.225 3.938 -20.438 1.00 58.28 170 MET A N 1
ATOM 1361 C CA . MET A 1 170 ? 18.293 2.814 -20.597 1.00 58.28 170 MET A CA 1
ATOM 1362 C C . MET A 1 170 ? 18.473 2.098 -21.945 1.00 58.28 170 MET A C 1
ATOM 1364 O O . MET A 1 170 ? 18.212 0.902 -22.053 1.00 58.28 170 MET A O 1
ATOM 1368 N N . ILE A 1 171 ? 18.916 2.832 -22.972 1.00 54.50 171 ILE A N 1
ATOM 1369 C CA . ILE A 1 171 ? 18.930 2.396 -24.375 1.00 54.50 171 ILE A CA 1
ATOM 1370 C C . ILE A 1 171 ? 20.339 1.939 -24.810 1.00 54.50 171 ILE A C 1
ATOM 1372 O O . ILE A 1 171 ? 20.465 0.854 -25.366 1.00 54.50 171 ILE A O 1
ATOM 1376 N N . ASN A 1 172 ? 21.430 2.636 -24.460 1.00 51.03 172 ASN A N 1
ATOM 1377 C CA . ASN A 1 172 ? 22.814 2.316 -24.872 1.00 51.03 172 ASN A CA 1
ATOM 1378 C C . ASN A 1 172 ? 23.478 1.162 -24.076 1.00 51.03 172 ASN A C 1
ATOM 1380 O O . ASN A 1 172 ? 24.572 1.278 -23.529 1.00 51.03 172 ASN A O 1
ATOM 1384 N N . GLY A 1 173 ? 22.808 0.015 -24.021 1.00 51.75 173 GLY A N 1
ATOM 1385 C CA . GLY A 1 173 ? 23.310 -1.329 -24.346 1.00 51.75 173 GLY A CA 1
ATOM 1386 C C . GLY A 1 173 ? 24.645 -1.937 -23.872 1.00 51.75 173 GLY A C 1
ATOM 1387 O O . GLY A 1 173 ? 24.767 -3.140 -24.069 1.00 51.75 173 GLY A O 1
ATOM 1388 N N . LYS A 1 174 ? 25.654 -1.256 -23.300 1.00 46.16 174 LYS A N 1
ATOM 1389 C CA . LYS A 1 174 ? 26.990 -1.905 -23.141 1.00 46.16 174 LYS A CA 1
ATOM 1390 C C . LYS A 1 174 ? 27.604 -2.000 -21.742 1.00 46.16 174 LYS A C 1
ATOM 1392 O O . LYS A 1 174 ? 28.522 -2.793 -21.565 1.00 46.16 174 LYS A O 1
ATOM 1397 N N . THR A 1 175 ? 27.063 -1.336 -20.722 1.00 46.69 175 THR A N 1
ATOM 1398 C CA . THR A 1 175 ? 27.577 -1.506 -19.336 1.00 46.69 175 THR A CA 1
ATOM 1399 C C . THR A 1 175 ? 26.564 -1.147 -18.251 1.00 46.69 175 THR A C 1
ATOM 1401 O O . THR A 1 175 ? 26.568 -1.745 -17.176 1.00 46.69 175 THR A O 1
ATOM 1404 N N . ILE A 1 176 ? 25.662 -0.209 -18.539 1.00 46.25 176 ILE A N 1
ATOM 1405 C CA . ILE A 1 176 ? 24.628 0.272 -17.611 1.00 46.25 176 ILE A CA 1
ATOM 1406 C C . ILE A 1 176 ? 23.363 -0.613 -17.662 1.00 46.25 176 ILE A C 1
ATOM 1408 O O . ILE A 1 176 ? 22.710 -0.821 -16.639 1.00 46.25 176 ILE A O 1
ATOM 1412 N N . ASN A 1 177 ? 23.097 -1.251 -18.810 1.00 51.53 177 ASN A N 1
ATOM 1413 C CA . ASN A 1 177 ? 21.908 -2.079 -19.042 1.00 51.53 177 ASN A CA 1
ATOM 1414 C C . ASN A 1 177 ? 21.876 -3.349 -18.166 1.00 51.53 177 ASN A C 1
ATOM 1416 O O . ASN A 1 177 ? 20.843 -3.674 -17.588 1.00 51.53 177 ASN A O 1
ATOM 1420 N N . ASN A 1 178 ? 23.028 -3.995 -17.934 1.00 59.09 178 ASN A N 1
ATOM 1421 C CA . ASN A 1 178 ? 23.087 -5.123 -16.999 1.00 59.09 178 ASN A CA 1
ATOM 1422 C C . ASN A 1 178 ? 22.728 -4.696 -15.577 1.00 59.09 178 ASN A C 1
ATOM 1424 O O . ASN A 1 178 ? 22.024 -5.428 -14.907 1.00 59.09 178 ASN A O 1
ATOM 1428 N N . LYS A 1 179 ? 23.150 -3.517 -15.106 1.00 63.69 179 LYS A N 1
ATOM 1429 C CA . LYS A 1 179 ? 22.834 -3.080 -13.736 1.00 63.69 179 LYS A CA 1
ATOM 1430 C C . LYS A 1 179 ? 21.378 -2.649 -13.587 1.00 63.69 179 LYS A C 1
ATOM 1432 O O . LYS A 1 179 ? 20.772 -2.982 -12.576 1.00 63.69 179 LYS A O 1
ATOM 1437 N N . PHE A 1 180 ? 20.817 -1.953 -14.576 1.00 69.88 180 PHE A N 1
ATOM 1438 C CA . PHE A 1 180 ? 19.406 -1.551 -14.590 1.00 69.88 180 PHE A CA 1
ATOM 1439 C C . PHE A 1 180 ? 18.470 -2.754 -14.573 1.00 69.88 180 PHE A C 1
ATOM 1441 O O . PHE A 1 180 ? 17.691 -2.944 -13.641 1.00 69.88 180 PHE A O 1
ATOM 1448 N N . HIS A 1 181 ? 18.602 -3.588 -15.603 1.00 71.75 181 HIS A N 1
ATOM 1449 C CA . HIS A 1 181 ? 17.778 -4.760 -15.819 1.00 71.75 181 HIS A CA 1
ATOM 1450 C C . HIS A 1 181 ? 17.932 -5.722 -14.641 1.00 71.75 181 HIS A C 1
ATOM 1452 O O . HIS A 1 181 ? 16.939 -6.166 -14.071 1.00 71.75 181 HIS A O 1
ATOM 1458 N N . HIS A 1 182 ? 19.172 -5.990 -14.215 1.00 76.62 182 HIS A N 1
ATOM 1459 C CA . HIS A 1 182 ? 19.424 -6.848 -13.063 1.00 76.62 182 HIS A CA 1
ATOM 1460 C C . HIS A 1 182 ? 18.866 -6.250 -11.773 1.00 76.62 182 HIS A C 1
ATOM 1462 O O . HIS A 1 182 ? 18.333 -6.994 -10.965 1.00 76.62 182 HIS A O 1
ATOM 1468 N N . SER A 1 183 ? 18.927 -4.929 -11.574 1.00 81.19 183 SER A N 1
ATOM 1469 C CA . SER A 1 183 ? 18.341 -4.287 -10.393 1.00 81.19 183 SER A CA 1
ATOM 1470 C C . SER A 1 183 ? 16.818 -4.404 -10.375 1.00 81.19 183 SER A C 1
ATOM 1472 O O . SER A 1 183 ? 16.267 -4.740 -9.329 1.00 81.19 183 SER A O 1
ATOM 1474 N N . ILE A 1 184 ? 16.135 -4.179 -11.502 1.00 84.38 184 ILE A N 1
ATOM 1475 C CA . ILE A 1 184 ? 14.675 -4.333 -11.577 1.00 84.38 184 ILE A CA 1
ATOM 1476 C C . ILE A 1 184 ? 14.282 -5.788 -11.368 1.00 84.38 184 ILE A C 1
ATOM 1478 O O . ILE A 1 184 ? 13.468 -6.057 -10.492 1.00 84.38 184 ILE A O 1
ATOM 1482 N N . LEU A 1 185 ? 14.873 -6.722 -12.118 1.00 88.12 185 LEU A N 1
ATOM 1483 C CA . LEU A 1 185 ? 14.543 -8.140 -11.980 1.00 88.12 185 LEU A CA 1
ATOM 1484 C C . LEU A 1 185 ? 14.894 -8.678 -10.594 1.00 88.12 185 LEU A C 1
ATOM 1486 O O . LEU A 1 185 ? 14.107 -9.422 -10.026 1.00 88.12 185 LEU A O 1
ATOM 1490 N N . SER A 1 186 ? 16.032 -8.280 -10.023 1.00 89.62 186 SER A N 1
ATOM 1491 C CA . SER A 1 186 ? 16.409 -8.660 -8.658 1.00 89.62 186 SER A CA 1
ATOM 1492 C C . SER A 1 186 ? 15.391 -8.141 -7.645 1.00 89.62 186 SER A C 1
ATOM 1494 O O . SER A 1 186 ? 14.903 -8.915 -6.831 1.00 89.62 186 SER A O 1
ATOM 1496 N N . ASN A 1 187 ? 14.977 -6.872 -7.746 1.00 89.19 187 ASN A N 1
ATOM 1497 C CA . ASN A 1 187 ? 13.935 -6.322 -6.878 1.00 89.19 187 ASN A CA 1
ATOM 1498 C C . ASN A 1 187 ? 12.584 -7.025 -7.076 1.00 89.19 187 ASN A C 1
ATOM 1500 O O . ASN A 1 187 ? 11.918 -7.341 -6.096 1.00 89.19 187 ASN A O 1
ATOM 1504 N N . LEU A 1 188 ? 12.177 -7.278 -8.321 1.00 91.81 188 LEU A N 1
ATOM 1505 C CA . LEU A 1 188 ? 10.918 -7.943 -8.651 1.00 91.81 188 LEU A CA 1
ATOM 1506 C C . LEU A 1 188 ? 10.886 -9.375 -8.098 1.00 91.81 188 LEU A C 1
ATOM 1508 O O . LEU A 1 188 ? 9.912 -9.772 -7.463 1.00 91.81 188 LEU A O 1
ATOM 1512 N N . ASN A 1 189 ? 11.971 -10.126 -8.300 1.00 93.56 189 ASN A N 1
ATOM 1513 C CA . ASN A 1 189 ? 12.125 -11.492 -7.807 1.00 93.56 189 ASN A CA 1
ATOM 1514 C C . ASN A 1 189 ? 12.208 -11.526 -6.286 1.00 93.56 189 ASN A C 1
ATOM 1516 O O . ASN A 1 189 ? 11.521 -12.332 -5.673 1.00 93.56 189 ASN A O 1
ATOM 1520 N N . PHE A 1 190 ? 12.957 -10.606 -5.675 1.00 92.06 190 PHE A N 1
ATOM 1521 C CA . PHE A 1 190 ? 13.004 -10.468 -4.224 1.00 92.06 190 PHE A CA 1
ATOM 1522 C C . PHE A 1 190 ? 11.599 -10.265 -3.646 1.00 92.06 190 PHE A C 1
ATOM 1524 O O . PHE A 1 190 ? 11.210 -10.991 -2.736 1.00 92.06 190 PHE A O 1
ATOM 1531 N N . ARG A 1 191 ? 10.809 -9.333 -4.205 1.00 92.31 191 ARG A N 1
ATOM 1532 C CA . ARG A 1 191 ? 9.419 -9.090 -3.777 1.00 92.31 191 ARG A CA 1
ATOM 1533 C C . ARG A 1 191 ? 8.539 -10.330 -3.966 1.00 92.31 191 ARG A C 1
ATOM 1535 O O . ARG A 1 191 ? 7.771 -10.668 -3.074 1.00 92.31 191 ARG A O 1
ATOM 1542 N N . TRP A 1 192 ? 8.679 -11.033 -5.090 1.00 95.00 192 TRP A N 1
ATOM 1543 C CA . TRP A 1 192 ? 7.948 -12.277 -5.354 1.00 95.00 192 TRP A CA 1
ATOM 1544 C C . TRP A 1 192 ? 8.302 -13.396 -4.369 1.00 95.00 192 TRP A C 1
ATOM 1546 O O . TRP A 1 192 ? 7.432 -14.139 -3.913 1.00 95.00 192 TRP A O 1
ATOM 1556 N N . GLU A 1 193 ? 9.574 -13.515 -4.001 1.00 92.81 193 GLU A N 1
ATOM 1557 C CA . GLU A 1 193 ? 10.050 -14.510 -3.044 1.00 92.81 193 GLU A CA 1
ATOM 1558 C C . GLU A 1 193 ? 9.508 -14.272 -1.633 1.00 92.81 193 GLU A C 1
ATOM 1560 O O . GLU A 1 193 ? 9.259 -15.252 -0.930 1.00 92.81 193 GLU A O 1
ATOM 1565 N N . GLN A 1 194 ? 9.246 -13.013 -1.254 1.00 88.75 194 GLN A N 1
ATOM 1566 C CA . GLN A 1 194 ? 8.635 -12.679 0.037 1.00 88.75 194 GLN A CA 1
ATOM 1567 C C . GLN A 1 194 ? 7.187 -13.174 0.171 1.00 88.75 194 GLN A C 1
ATOM 1569 O O . GLN A 1 194 ? 6.696 -13.307 1.287 1.00 88.75 194 GLN A O 1
ATOM 1574 N N . PHE A 1 195 ? 6.479 -13.456 -0.926 1.00 89.75 195 PHE A N 1
ATOM 1575 C CA . PHE A 1 195 ? 5.065 -13.812 -0.821 1.00 89.75 195 PHE A CA 1
ATOM 1576 C C . PHE A 1 195 ? 4.854 -15.169 -0.160 1.00 89.75 195 PHE A C 1
ATOM 1578 O O . PHE A 1 195 ? 5.497 -16.169 -0.500 1.00 89.75 195 PHE A O 1
ATOM 1585 N N . ASP A 1 196 ? 3.850 -15.210 0.714 1.00 88.88 196 ASP A N 1
ATOM 1586 C CA . ASP A 1 196 ? 3.296 -16.453 1.225 1.00 88.88 196 ASP A CA 1
ATOM 1587 C C . ASP A 1 196 ? 2.794 -17.329 0.063 1.00 88.88 196 ASP A C 1
ATOM 1589 O O . ASP A 1 196 ? 2.184 -16.840 -0.896 1.00 88.88 196 ASP A O 1
ATOM 1593 N N . ASN A 1 197 ? 3.016 -18.640 0.152 1.00 91.19 197 ASN A N 1
ATOM 1594 C CA . ASN A 1 197 ? 2.563 -19.588 -0.865 1.00 91.19 197 ASN A CA 1
ATOM 1595 C C . ASN A 1 197 ? 1.037 -19.569 -1.037 1.00 91.19 197 ASN A C 1
ATOM 1597 O O . ASN A 1 197 ? 0.557 -19.849 -2.133 1.00 91.19 197 ASN A O 1
ATOM 1601 N N . ALA A 1 198 ? 0.282 -19.201 0.004 1.00 92.06 198 ALA A N 1
ATOM 1602 C CA . ALA A 1 198 ? -1.166 -19.024 -0.094 1.00 92.06 198 ALA A CA 1
ATOM 1603 C C . ALA A 1 198 ? -1.570 -17.819 -0.970 1.00 92.06 198 ALA A C 1
ATOM 1605 O O . ALA A 1 198 ? -2.642 -17.826 -1.572 1.00 92.06 198 ALA A O 1
ATOM 1606 N N . ILE A 1 199 ? -0.716 -16.793 -1.061 1.00 93.75 199 ILE A N 1
ATOM 1607 C CA . ILE A 1 199 ? -0.995 -15.534 -1.768 1.00 93.75 199 ILE A CA 1
ATOM 1608 C C . ILE A 1 199 ? -0.478 -15.579 -3.211 1.00 93.75 199 ILE A C 1
ATOM 1610 O O . ILE A 1 199 ? -1.139 -15.058 -4.110 1.00 93.75 199 ILE A O 1
ATOM 1614 N N . LYS A 1 200 ? 0.668 -16.233 -3.457 1.00 95.12 200 LYS A N 1
ATOM 1615 C CA . LYS A 1 200 ? 1.326 -16.297 -4.779 1.00 95.12 200 LYS A CA 1
ATOM 1616 C C . LYS A 1 200 ? 0.378 -16.578 -5.955 1.00 95.12 200 LYS A C 1
ATOM 1618 O O . LYS A 1 200 ? 0.420 -15.800 -6.909 1.00 95.12 200 LYS A O 1
ATOM 1623 N N . PRO A 1 201 ? -0.515 -17.588 -5.919 1.00 95.94 201 PRO A N 1
ATOM 1624 C CA . PRO A 1 201 ? -1.393 -17.890 -7.054 1.00 95.94 201 PRO A CA 1
ATOM 1625 C C . PRO A 1 201 ? -2.269 -16.711 -7.508 1.00 95.94 201 PRO A C 1
ATOM 1627 O O . PRO A 1 201 ? -2.634 -16.628 -8.677 1.00 95.94 201 PRO A O 1
ATOM 1630 N N . TYR A 1 202 ? -2.584 -15.775 -6.609 1.00 93.12 202 TYR A N 1
ATOM 1631 C CA . TYR A 1 202 ? -3.467 -14.639 -6.886 1.00 93.12 202 TYR A CA 1
ATOM 1632 C C . TYR A 1 202 ? -2.779 -13.438 -7.542 1.00 93.12 202 TYR A C 1
ATOM 1634 O O . TYR A 1 202 ? -3.482 -12.522 -7.973 1.00 93.12 202 TYR A O 1
ATOM 1642 N N . PHE A 1 203 ? -1.444 -13.434 -7.582 1.00 94.81 203 PHE A N 1
ATOM 1643 C CA . PHE A 1 203 ? -0.623 -12.389 -8.205 1.00 94.81 203 PHE A CA 1
ATOM 1644 C C . PHE A 1 203 ? 0.370 -12.956 -9.229 1.00 94.81 203 PHE A C 1
ATOM 1646 O O . PHE A 1 203 ? 1.211 -12.233 -9.761 1.00 94.81 203 PHE A O 1
ATOM 1653 N N . GLU A 1 204 ? 0.311 -14.262 -9.501 1.00 95.44 204 GLU A N 1
ATOM 1654 C CA . GLU A 1 204 ? 1.256 -14.947 -10.381 1.00 95.44 204 GLU A CA 1
ATOM 1655 C C . GLU A 1 204 ? 1.206 -14.399 -11.808 1.00 95.44 204 GLU A C 1
ATOM 1657 O O . GLU A 1 204 ? 2.240 -14.258 -12.462 1.00 95.44 204 GLU A O 1
ATOM 1662 N N . ASN A 1 205 ? 0.010 -14.078 -12.303 1.00 92.38 205 ASN A N 1
ATOM 1663 C CA . ASN A 1 205 ? -0.153 -13.535 -13.644 1.00 92.38 205 ASN A CA 1
ATOM 1664 C C . ASN A 1 205 ? 0.461 -12.133 -13.751 1.00 92.38 205 ASN A C 1
ATOM 1666 O O . ASN A 1 205 ? 1.214 -11.852 -14.681 1.00 92.38 205 ASN A O 1
ATOM 1670 N N . GLU A 1 206 ? 0.195 -11.273 -12.774 1.00 91.88 206 GLU A N 1
ATOM 1671 C CA . GLU A 1 206 ? 0.736 -9.924 -12.661 1.00 91.88 206 GLU A CA 1
ATOM 1672 C C . GLU A 1 206 ? 2.265 -9.966 -12.545 1.00 91.88 206 GLU A C 1
ATOM 1674 O O . GLU A 1 206 ? 2.964 -9.245 -13.264 1.00 91.88 206 GLU A O 1
ATOM 1679 N N . TYR A 1 207 ? 2.802 -10.857 -11.709 1.00 95.25 207 TYR A N 1
ATOM 1680 C CA . TYR A 1 207 ? 4.241 -11.083 -11.609 1.00 95.25 207 TYR A CA 1
ATOM 1681 C C . TYR A 1 207 ? 4.821 -11.542 -12.952 1.00 95.25 207 TYR A C 1
ATOM 1683 O O . TYR A 1 207 ? 5.787 -10.952 -13.432 1.00 95.25 207 TYR A O 1
ATOM 1691 N N . LYS A 1 208 ? 4.204 -12.526 -13.620 1.00 91.88 208 LYS A N 1
ATOM 1692 C CA . LYS A 1 208 ? 4.632 -13.005 -14.946 1.00 91.88 208 LYS A CA 1
ATOM 1693 C C . LYS A 1 208 ? 4.609 -11.901 -15.997 1.00 91.88 208 LYS A C 1
ATOM 1695 O O . LYS A 1 208 ? 5.512 -11.860 -16.825 1.00 91.88 208 LYS A O 1
ATOM 1700 N N . ILE A 1 209 ? 3.618 -11.011 -15.978 1.00 86.69 209 ILE A N 1
ATOM 1701 C CA . ILE A 1 209 ? 3.546 -9.853 -16.879 1.00 86.69 209 ILE A CA 1
ATOM 1702 C C . ILE A 1 209 ? 4.763 -8.950 -16.673 1.00 86.69 209 ILE A C 1
ATOM 1704 O O . ILE A 1 209 ? 5.499 -8.703 -17.631 1.00 86.69 209 ILE A O 1
ATOM 1708 N N . ALA A 1 210 ? 5.003 -8.503 -15.437 1.00 88.81 210 ALA A N 1
ATOM 1709 C CA . ALA A 1 210 ? 6.128 -7.627 -15.118 1.00 88.81 210 ALA A CA 1
ATOM 1710 C C . ALA A 1 210 ? 7.470 -8.314 -15.411 1.00 88.81 210 ALA A C 1
ATOM 1712 O O . ALA A 1 210 ? 8.328 -7.754 -16.092 1.00 88.81 210 ALA A O 1
ATOM 1713 N N . ASN A 1 211 ? 7.627 -9.566 -14.982 1.00 90.88 211 ASN A N 1
ATOM 1714 C CA . ASN A 1 211 ? 8.847 -10.334 -15.181 1.00 90.88 211 ASN A CA 1
ATOM 1715 C C . ASN A 1 211 ? 9.126 -10.577 -16.665 1.00 90.88 211 ASN A C 1
ATOM 1717 O O . ASN A 1 211 ? 10.248 -10.365 -17.113 1.00 90.88 211 ASN A O 1
ATOM 1721 N N . ASN A 1 212 ? 8.126 -10.978 -17.454 1.00 85.12 212 ASN A N 1
ATOM 1722 C CA . ASN A 1 212 ? 8.301 -11.173 -18.893 1.00 85.12 212 ASN A CA 1
ATOM 1723 C C . ASN A 1 212 ? 8.639 -9.863 -19.597 1.00 85.12 212 ASN A C 1
ATOM 1725 O O . ASN A 1 212 ? 9.473 -9.879 -20.500 1.00 85.12 212 ASN A O 1
ATOM 1729 N N . PHE A 1 213 ? 8.019 -8.754 -19.194 1.00 81.94 213 PHE A N 1
ATOM 1730 C CA . PHE A 1 213 ? 8.317 -7.437 -19.741 1.00 81.94 213 PHE A CA 1
ATOM 1731 C C . PHE A 1 213 ? 9.777 -7.046 -19.492 1.00 81.94 213 PHE A C 1
ATOM 1733 O O . PHE A 1 213 ? 10.491 -6.713 -20.436 1.00 81.94 213 PHE A O 1
ATOM 1740 N N . PHE A 1 214 ? 10.240 -7.162 -18.246 1.00 81.62 214 PHE A N 1
ATOM 1741 C CA . PHE A 1 214 ? 11.605 -6.801 -17.872 1.00 81.62 214 PHE A CA 1
ATOM 1742 C C . PHE A 1 214 ? 12.657 -7.846 -18.248 1.00 81.62 214 PHE A C 1
ATOM 1744 O O . PHE A 1 214 ? 13.814 -7.478 -18.357 1.00 81.62 214 PHE A O 1
ATOM 1751 N N . SER A 1 215 ? 12.295 -9.108 -18.489 1.00 82.00 215 SER A N 1
ATOM 1752 C CA . SER A 1 215 ? 13.235 -10.151 -18.939 1.00 82.00 215 SER A CA 1
ATOM 1753 C C . SER A 1 215 ? 13.408 -10.163 -20.454 1.00 82.00 215 SER A C 1
ATOM 1755 O O . SER A 1 215 ? 14.489 -10.447 -20.958 1.00 82.00 215 SER A O 1
ATOM 1757 N N . ASN A 1 216 ? 12.340 -9.862 -21.198 1.00 75.12 216 ASN A N 1
ATOM 1758 C CA . ASN A 1 216 ? 12.329 -9.934 -22.659 1.00 75.12 216 ASN A CA 1
ATOM 1759 C C . ASN A 1 216 ? 12.394 -8.559 -23.308 1.00 75.12 216 ASN A C 1
ATOM 1761 O O . ASN A 1 216 ? 11.889 -8.424 -24.420 1.00 75.12 216 ASN A O 1
ATOM 1765 N N . ILE A 1 217 ? 12.972 -7.565 -22.623 1.00 66.25 217 ILE A N 1
ATOM 1766 C CA . ILE A 1 217 ? 13.268 -6.223 -23.144 1.00 66.25 217 ILE A CA 1
ATOM 1767 C C . ILE A 1 217 ? 13.812 -6.389 -24.576 1.00 66.25 217 ILE A C 1
ATOM 1769 O O . ILE A 1 217 ? 14.944 -6.853 -24.726 1.00 66.25 217 ILE A O 1
ATOM 1773 N N . PRO A 1 218 ? 13.009 -6.117 -25.634 1.00 52.25 218 PRO A N 1
ATOM 1774 C CA . PRO A 1 218 ? 13.479 -6.292 -27.008 1.00 52.25 218 PRO A CA 1
ATOM 1775 C C . PRO A 1 218 ? 14.637 -5.334 -27.323 1.00 52.25 218 PRO A C 1
ATOM 1777 O O . PRO A 1 218 ? 14.951 -4.467 -26.512 1.00 52.25 218 PRO A O 1
ATOM 1780 N N . ASP A 1 219 ? 15.296 -5.486 -28.478 1.00 56.56 219 ASP A N 1
ATOM 1781 C CA . ASP A 1 219 ? 16.427 -4.615 -28.813 1.00 56.56 219 ASP A CA 1
ATOM 1782 C C . ASP A 1 219 ? 16.068 -3.114 -28.744 1.00 56.56 219 ASP A C 1
ATOM 1784 O O . ASP A 1 219 ? 14.898 -2.704 -28.830 1.00 56.56 219 ASP A O 1
ATOM 1788 N N . GLN A 1 220 ? 17.136 -2.342 -28.565 1.00 52.72 220 GLN A N 1
ATOM 1789 C CA . GLN A 1 220 ? 17.250 -0.902 -28.381 1.00 52.72 220 GLN A CA 1
ATOM 1790 C C . GLN A 1 220 ? 16.208 -0.049 -29.142 1.00 52.72 220 GLN A C 1
ATOM 1792 O O . GLN A 1 220 ? 15.619 0.857 -28.544 1.00 52.72 220 GLN A O 1
ATOM 1797 N N . ASP A 1 221 ? 15.889 -0.373 -30.399 1.00 51.78 221 ASP A N 1
ATOM 1798 C CA . ASP A 1 221 ? 15.018 0.450 -31.257 1.00 51.78 221 ASP A CA 1
ATOM 1799 C C . ASP A 1 221 ? 13.525 0.349 -30.897 1.00 51.78 221 ASP A C 1
ATOM 1801 O O . ASP A 1 221 ? 12.737 1.281 -31.080 1.00 51.78 221 ASP A O 1
ATOM 1805 N N . SER A 1 222 ? 13.102 -0.790 -30.350 1.00 55.28 222 SER A N 1
ATOM 1806 C CA .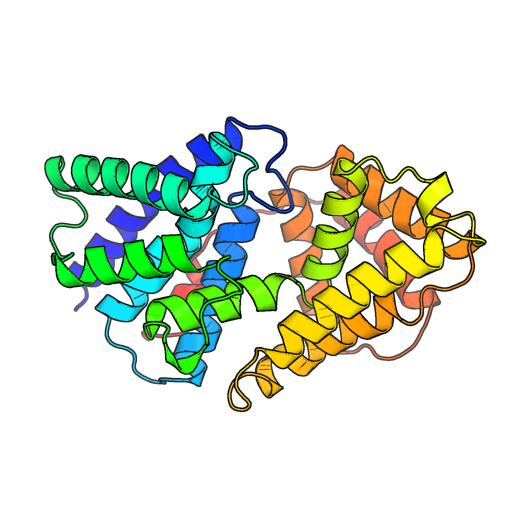 SER A 1 222 ? 11.701 -1.017 -29.970 1.00 55.28 222 SER A CA 1
ATOM 1807 C C . SER A 1 222 ? 11.332 -0.406 -28.614 1.00 55.28 222 SER A C 1
ATOM 1809 O O . SER A 1 222 ? 10.161 -0.095 -28.373 1.00 55.28 222 SER A O 1
ATOM 1811 N N . TRP A 1 223 ? 12.334 -0.171 -27.764 1.00 56.81 223 TRP A N 1
ATOM 1812 C CA . TRP A 1 223 ? 12.185 0.494 -26.472 1.00 56.81 223 TRP A CA 1
ATOM 1813 C C . TRP A 1 223 ? 12.052 1.996 -26.583 1.00 56.81 223 TRP A C 1
ATOM 1815 O O . TRP A 1 223 ? 11.295 2.579 -25.813 1.00 56.81 223 TRP A O 1
ATOM 1825 N N . GLU A 1 224 ? 12.728 2.620 -27.547 1.00 51.38 224 GLU A N 1
ATOM 1826 C CA . GLU A 1 224 ? 12.616 4.061 -27.740 1.00 51.38 224 GLU A CA 1
ATOM 1827 C C . GLU A 1 224 ? 11.168 4.485 -27.954 1.00 51.38 224 GLU A C 1
ATOM 1829 O O . GLU A 1 224 ? 10.709 5.390 -27.273 1.00 51.38 224 GLU A O 1
ATOM 1834 N N . SER A 1 225 ? 10.415 3.793 -28.810 1.00 55.81 225 SER A N 1
ATOM 1835 C CA . SER A 1 225 ? 9.000 4.119 -29.030 1.00 55.81 225 SER A CA 1
ATOM 1836 C C . SER A 1 225 ? 8.153 3.885 -27.777 1.00 55.81 225 SER A C 1
ATOM 1838 O O . SER A 1 225 ? 7.317 4.716 -27.443 1.00 55.81 225 SER A O 1
ATOM 1840 N N . LEU A 1 226 ? 8.372 2.772 -27.072 1.00 58.28 226 LEU A N 1
ATOM 1841 C CA . LEU A 1 226 ? 7.565 2.380 -25.916 1.00 58.28 226 LEU A CA 1
ATOM 1842 C C . LEU A 1 226 ? 7.809 3.282 -24.699 1.00 58.28 226 LEU A C 1
ATOM 1844 O O . LEU A 1 226 ? 6.862 3.709 -24.042 1.00 58.28 2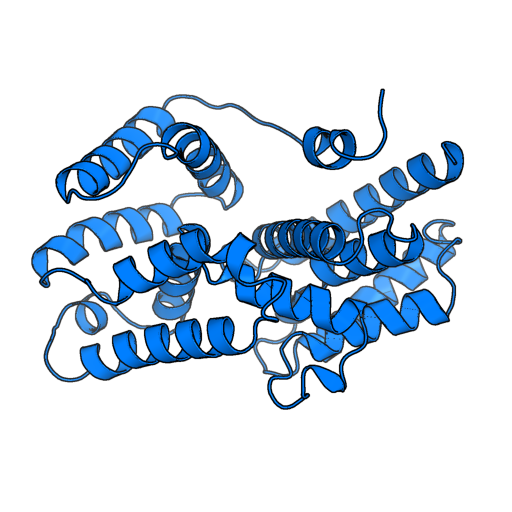26 LEU A O 1
ATOM 1848 N N . LEU A 1 227 ? 9.077 3.582 -24.406 1.00 56.75 227 LEU A N 1
ATOM 1849 C CA . LEU A 1 227 ? 9.473 4.510 -23.351 1.00 56.75 227 LEU A CA 1
ATOM 1850 C C . LEU A 1 227 ? 9.119 5.935 -23.711 1.00 56.75 227 LEU A C 1
ATOM 1852 O O . LEU A 1 227 ? 8.708 6.660 -22.820 1.00 56.75 227 LEU A O 1
ATOM 1856 N N . MET A 1 228 ? 9.251 6.349 -24.974 1.00 54.78 228 MET A N 1
ATOM 1857 C CA . MET A 1 228 ? 8.831 7.689 -25.382 1.00 54.78 228 MET A CA 1
ATOM 1858 C C . MET A 1 228 ? 7.339 7.870 -25.181 1.00 54.78 228 MET A C 1
ATOM 1860 O O . MET A 1 228 ? 6.942 8.841 -24.545 1.00 54.78 228 MET A O 1
ATOM 1864 N N . ASP A 1 229 ? 6.529 6.909 -25.623 1.00 56.59 229 ASP A N 1
ATOM 1865 C CA . ASP A 1 229 ? 5.085 6.959 -25.419 1.00 56.59 229 ASP A CA 1
ATOM 1866 C C . ASP A 1 229 ? 4.735 6.911 -23.923 1.00 56.59 229 ASP A C 1
ATOM 1868 O O . ASP A 1 229 ? 3.873 7.660 -23.475 1.00 56.59 229 ASP A O 1
ATOM 1872 N N . SER A 1 230 ? 5.447 6.107 -23.125 1.00 56.50 230 SER A N 1
ATOM 1873 C CA . SER A 1 230 ? 5.229 6.001 -21.673 1.00 56.50 230 SER A CA 1
ATOM 1874 C C . SER A 1 230 ? 5.692 7.243 -20.901 1.00 56.50 230 SER A C 1
ATOM 1876 O O . SER A 1 230 ? 5.012 7.678 -19.979 1.00 56.50 230 SER A O 1
ATOM 1878 N N . PHE A 1 231 ? 6.821 7.853 -21.266 1.00 53.72 231 PHE A N 1
ATOM 1879 C CA . PHE A 1 231 ? 7.360 9.041 -20.603 1.00 53.72 231 PHE A CA 1
ATOM 1880 C C . PHE A 1 231 ? 6.621 10.312 -20.989 1.00 53.72 231 PHE A C 1
ATOM 1882 O O . PHE A 1 231 ? 6.337 11.111 -20.102 1.00 53.72 231 PHE A O 1
ATOM 1889 N N . LEU A 1 232 ? 6.259 10.472 -22.267 1.00 53.16 232 LEU A N 1
ATOM 1890 C CA . LEU A 1 232 ? 5.345 11.529 -22.702 1.00 53.16 232 LEU A CA 1
ATOM 1891 C C . LEU A 1 232 ? 3.998 11.390 -21.994 1.00 53.16 232 LEU A C 1
ATOM 1893 O O . LEU A 1 232 ? 3.415 12.390 -21.590 1.00 53.16 232 LEU A O 1
ATOM 1897 N N . PHE A 1 233 ? 3.511 10.165 -21.802 1.00 54.47 233 PHE A N 1
ATOM 1898 C CA . PHE A 1 233 ? 2.278 9.909 -21.063 1.00 54.47 233 PHE A CA 1
ATOM 1899 C C . PHE A 1 233 ? 2.384 10.308 -19.586 1.00 54.47 233 PHE A C 1
ATOM 1901 O O . PHE A 1 233 ? 1.516 11.023 -19.093 1.00 54.47 233 PHE A O 1
ATOM 1908 N N . ILE A 1 234 ? 3.472 9.923 -18.916 1.00 55.69 234 ILE A N 1
ATOM 1909 C CA . ILE A 1 234 ? 3.771 10.301 -17.527 1.00 55.69 234 ILE A CA 1
ATOM 1910 C C . ILE A 1 234 ? 3.8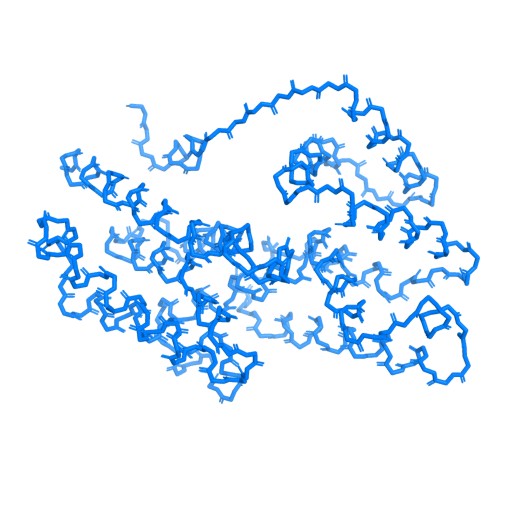82 11.829 -17.364 1.00 55.69 234 ILE A C 1
ATOM 1912 O O . ILE A 1 234 ? 3.361 12.372 -16.397 1.00 55.69 234 ILE A O 1
ATOM 1916 N N . ASP A 1 235 ? 4.510 12.529 -18.314 1.00 49.91 235 ASP A N 1
ATOM 1917 C CA . ASP A 1 235 ? 4.737 13.981 -18.223 1.00 49.91 235 ASP A CA 1
ATOM 1918 C C . ASP A 1 235 ? 3.505 14.832 -18.572 1.00 49.91 235 ASP A C 1
ATOM 1920 O O . ASP A 1 235 ? 3.436 15.999 -18.191 1.00 49.91 235 ASP A O 1
ATOM 1924 N N . THR A 1 236 ? 2.538 14.288 -19.319 1.00 44.31 236 THR A N 1
ATOM 1925 C CA . THR A 1 236 ? 1.416 15.074 -19.871 1.00 44.31 236 THR A CA 1
ATOM 1926 C C . THR A 1 236 ? 0.068 14.810 -19.207 1.00 44.31 236 THR A C 1
ATOM 1928 O O . THR A 1 236 ? -0.910 15.489 -19.539 1.00 44.31 236 THR A O 1
ATOM 1931 N N . LYS A 1 237 ? -0.022 13.839 -18.289 1.00 53.88 237 LYS A N 1
ATOM 1932 C CA . LYS A 1 237 ? -1.295 13.383 -17.719 1.00 53.88 237 LYS A CA 1
ATOM 1933 C C . LYS A 1 237 ? -1.274 13.257 -16.206 1.00 53.88 237 LYS A C 1
ATOM 1935 O O . LYS A 1 237 ? -0.270 12.935 -15.585 1.00 53.88 237 LYS A O 1
ATOM 1940 N N . THR A 1 238 ? -2.435 13.509 -15.609 1.00 55.75 238 THR A N 1
ATOM 1941 C CA . THR A 1 238 ? -2.664 13.284 -14.179 1.00 55.75 238 THR A CA 1
ATOM 1942 C C . THR A 1 238 ? -2.808 11.783 -13.889 1.00 55.75 238 THR A C 1
ATOM 1944 O O . THR A 1 238 ? -3.293 11.034 -14.736 1.00 55.75 238 THR A O 1
ATOM 1947 N N . GLN A 1 239 ? -2.458 11.327 -12.675 1.00 52.38 239 GLN A N 1
ATOM 1948 C CA . GLN A 1 239 ? -2.626 9.923 -12.230 1.00 52.38 239 GLN A CA 1
ATOM 1949 C C . GLN A 1 239 ? -4.000 9.332 -12.557 1.00 52.38 239 GLN A C 1
ATOM 1951 O O . GLN A 1 239 ? -4.123 8.177 -12.954 1.00 52.38 239 GLN A O 1
ATOM 1956 N N . LYS A 1 240 ? -5.041 10.150 -12.396 1.00 53.47 240 LYS A N 1
ATOM 1957 C CA . LYS A 1 240 ? -6.428 9.765 -12.637 1.00 53.47 240 LYS A CA 1
ATOM 1958 C C . LYS A 1 240 ? -6.677 9.397 -14.100 1.00 53.47 240 LYS A C 1
ATOM 1960 O O . LYS A 1 240 ? -7.318 8.388 -14.374 1.00 53.47 240 LYS A O 1
ATOM 1965 N N . GLU A 1 241 ? -6.152 10.188 -15.032 1.00 57.44 241 GLU A N 1
ATOM 1966 C CA . GLU A 1 241 ? -6.289 9.923 -16.469 1.00 57.44 241 GLU A CA 1
ATOM 1967 C C . GLU A 1 241 ? -5.503 8.671 -16.872 1.00 57.44 241 GLU A C 1
ATOM 1969 O O . GLU A 1 241 ? -5.991 7.857 -17.652 1.00 57.44 241 GLU A O 1
ATOM 1974 N N . THR A 1 242 ? -4.319 8.485 -16.284 1.00 55.41 242 THR A N 1
ATOM 1975 C CA . THR A 1 242 ? -3.513 7.266 -16.416 1.00 55.41 242 THR A CA 1
ATOM 1976 C C . THR A 1 242 ? -4.324 6.034 -15.997 1.00 55.41 242 THR A C 1
ATOM 1978 O O . THR A 1 242 ? -4.449 5.084 -16.767 1.00 55.41 242 THR A O 1
ATOM 1981 N N . PHE A 1 243 ? -4.959 6.066 -14.824 1.00 52.84 243 PHE A N 1
ATOM 1982 C CA . PHE A 1 243 ? -5.744 4.951 -14.290 1.00 52.84 243 PHE A CA 1
ATOM 1983 C C . PHE A 1 243 ? -7.026 4.632 -15.075 1.00 52.84 243 PHE A C 1
ATOM 1985 O O . PHE A 1 243 ? -7.313 3.461 -15.340 1.00 52.84 243 PHE A O 1
ATOM 1992 N N . GLU A 1 244 ? -7.796 5.652 -15.469 1.00 55.84 244 GLU A N 1
ATOM 1993 C CA . GLU A 1 244 ? -9.031 5.484 -16.254 1.00 55.84 244 GLU A CA 1
ATOM 1994 C C . GLU A 1 244 ? -8.757 4.769 -17.587 1.00 55.84 244 GLU A C 1
ATOM 1996 O O . GLU A 1 244 ? -9.581 3.984 -18.062 1.00 55.84 244 GLU A O 1
ATOM 2001 N N . LEU A 1 245 ? -7.577 4.994 -18.167 1.00 53.56 245 LEU A N 1
ATOM 2002 C CA . LEU A 1 245 ? -7.126 4.333 -19.388 1.00 53.56 245 LEU A CA 1
ATOM 2003 C C . LEU A 1 245 ? -6.711 2.873 -19.148 1.00 53.56 245 LEU A C 1
ATOM 2005 O O . LEU A 1 245 ? -7.048 2.007 -19.957 1.00 53.56 245 LEU A O 1
ATOM 2009 N N . PHE A 1 246 ? -6.038 2.576 -18.032 1.00 53.47 246 PHE A N 1
ATOM 2010 C CA . PHE A 1 246 ? -5.650 1.202 -17.682 1.00 53.47 246 PHE A CA 1
ATOM 2011 C C . PHE A 1 246 ? -6.835 0.322 -17.298 1.00 53.47 246 PHE A C 1
ATOM 2013 O O . PHE A 1 246 ? -6.912 -0.816 -17.752 1.00 53.47 246 PHE A O 1
ATOM 2020 N N . SER A 1 247 ? -7.794 0.851 -16.540 1.00 49.69 247 SER A N 1
ATOM 2021 C CA . SER A 1 247 ? -9.000 0.107 -16.149 1.00 49.69 247 SER A CA 1
ATOM 2022 C C . SER A 1 247 ? -9.823 -0.325 -17.370 1.00 49.69 247 SER A C 1
ATOM 2024 O O . SER A 1 247 ? -10.368 -1.427 -17.424 1.00 49.69 247 SER A O 1
ATOM 2026 N N . GLN A 1 248 ? -9.872 0.520 -18.405 1.00 52.44 248 GLN A N 1
ATOM 2027 C CA . GLN A 1 248 ? -10.488 0.165 -19.686 1.00 52.44 248 GLN A CA 1
ATOM 2028 C C . GLN A 1 248 ? -9.705 -0.921 -20.431 1.00 52.44 248 GLN A C 1
ATOM 2030 O O . GLN A 1 248 ? -10.299 -1.690 -21.185 1.00 52.44 248 GLN A O 1
ATOM 2035 N N . TRP A 1 249 ? -8.389 -0.995 -20.241 1.00 49.97 249 TRP A N 1
ATOM 2036 C CA . TRP A 1 249 ? -7.535 -2.002 -20.857 1.00 49.97 249 TRP A CA 1
ATOM 2037 C C . TRP A 1 249 ? -7.627 -3.362 -20.158 1.00 49.97 249 TRP A C 1
ATOM 2039 O O . TRP A 1 249 ? -7.768 -4.364 -20.852 1.00 49.97 249 TRP A O 1
ATOM 2049 N N . GLU A 1 250 ? -7.629 -3.400 -18.824 1.00 43.16 250 GLU A N 1
ATOM 2050 C CA . GLU A 1 250 ? -7.740 -4.642 -18.044 1.00 43.16 250 GLU A CA 1
ATOM 2051 C C . GLU A 1 250 ? -9.047 -5.389 -18.361 1.00 43.16 250 GLU A C 1
ATOM 2053 O O . GLU A 1 250 ? -9.055 -6.600 -18.588 1.00 43.16 250 GLU A O 1
ATOM 2058 N N . ALA A 1 251 ? -10.141 -4.641 -18.542 1.00 47.22 251 ALA A N 1
ATOM 2059 C CA . ALA A 1 251 ? -11.420 -5.167 -19.019 1.00 47.22 251 ALA A CA 1
ATOM 2060 C C . ALA A 1 251 ? -11.362 -5.768 -20.444 1.00 47.22 251 ALA A C 1
ATOM 2062 O O . ALA A 1 251 ? -12.209 -6.582 -20.806 1.00 47.22 251 ALA A O 1
ATOM 2063 N N . HIS A 1 252 ? -10.371 -5.388 -21.258 1.00 39.88 252 HIS A N 1
ATOM 2064 C CA . HIS A 1 252 ? -10.163 -5.882 -22.626 1.00 39.88 252 HIS A CA 1
ATOM 2065 C C . HIS A 1 252 ? -9.036 -6.926 -22.749 1.00 39.88 252 HIS A C 1
ATOM 2067 O O . HIS A 1 252 ? -8.932 -7.573 -23.792 1.00 39.88 252 HIS A O 1
ATOM 2073 N N . SER A 1 253 ? -8.172 -7.089 -21.742 1.00 39.88 253 SER A N 1
ATOM 2074 C CA . SER A 1 253 ? -6.935 -7.880 -21.832 1.00 39.88 253 SER A CA 1
ATOM 2075 C C . SER A 1 253 ? -7.036 -9.306 -21.291 1.00 39.88 253 SER A C 1
ATOM 2077 O O . SER A 1 253 ? -6.051 -10.040 -21.357 1.00 39.88 253 SER A O 1
ATOM 2079 N N . ILE A 1 254 ? -8.215 -9.736 -20.826 1.00 39.78 254 ILE A N 1
ATOM 2080 C CA . ILE A 1 254 ? -8.484 -11.112 -20.354 1.00 39.78 254 ILE A CA 1
ATOM 2081 C C . ILE A 1 254 ? -8.229 -12.180 -21.448 1.00 39.78 254 ILE A C 1
ATOM 2083 O O . ILE A 1 254 ? -8.176 -13.372 -21.161 1.00 39.78 254 ILE A O 1
ATOM 2087 N N . SER A 1 255 ? -7.951 -11.791 -22.696 1.00 38.72 255 SER A N 1
ATOM 2088 C CA . SER A 1 255 ? -7.586 -12.708 -23.779 1.00 38.72 255 SER A CA 1
ATOM 2089 C C . SER A 1 255 ? -6.217 -12.414 -24.409 1.00 38.72 255 SER A C 1
ATOM 2091 O O . SER A 1 255 ? -6.162 -12.246 -25.625 1.00 38.72 255 SER A O 1
ATOM 2093 N N . PHE A 1 256 ? -5.102 -12.314 -23.668 1.00 39.59 256 PHE A N 1
ATOM 2094 C CA . PHE A 1 256 ? -3.813 -12.086 -24.346 1.00 39.59 256 PHE A CA 1
ATOM 2095 C C . PHE A 1 256 ? -2.588 -12.831 -23.824 1.00 39.59 256 PHE A C 1
ATOM 2097 O O . PHE A 1 256 ? -2.034 -12.529 -22.775 1.00 39.59 256 PHE A O 1
ATOM 2104 N N . ASN A 1 257 ? -2.083 -13.725 -24.681 1.00 36.94 257 ASN A N 1
ATOM 2105 C CA . ASN A 1 257 ? -0.717 -14.224 -24.653 1.00 36.94 257 ASN A CA 1
ATOM 2106 C C . ASN A 1 257 ? -0.120 -14.137 -26.077 1.00 36.94 257 ASN A C 1
ATOM 2108 O O . ASN A 1 257 ? -0.738 -14.608 -27.028 1.00 36.94 257 ASN A O 1
ATOM 2112 N N . LYS A 1 258 ? 1.092 -13.563 -26.181 1.00 39.84 258 LYS A N 1
ATOM 2113 C CA . LYS A 1 258 ? 2.031 -13.540 -27.333 1.00 39.84 258 LYS A CA 1
ATOM 2114 C C . LYS A 1 258 ? 1.671 -12.706 -28.588 1.00 39.84 258 LYS A C 1
ATOM 2116 O O . LYS A 1 258 ? 1.219 -13.283 -29.567 1.00 39.84 258 LYS A O 1
ATOM 2121 N N . ASN A 1 259 ? 2.020 -11.404 -28.641 1.00 40.81 259 ASN A N 1
ATOM 2122 C CA . ASN A 1 259 ? 2.551 -10.763 -29.873 1.00 40.81 259 ASN A CA 1
ATOM 2123 C C . ASN A 1 259 ? 3.087 -9.316 -29.670 1.00 40.81 259 ASN A C 1
ATOM 2125 O O . ASN A 1 259 ? 2.480 -8.528 -28.946 1.00 40.81 259 ASN A O 1
ATOM 2129 N N . LYS A 1 260 ? 4.157 -8.917 -30.385 1.00 39.47 260 LYS A N 1
ATOM 2130 C CA . LYS A 1 260 ? 4.705 -7.533 -30.403 1.00 39.47 260 LYS A CA 1
ATOM 2131 C C . LYS A 1 260 ? 3.737 -6.512 -31.024 1.00 39.47 260 LYS A C 1
ATOM 2133 O O . LYS A 1 260 ? 3.685 -5.362 -30.584 1.00 39.47 260 LYS A O 1
ATOM 2138 N N . ASP A 1 261 ? 2.913 -6.930 -31.984 1.00 44.53 261 ASP A N 1
ATOM 2139 C CA . ASP A 1 261 ? 1.910 -6.063 -32.626 1.00 44.53 261 ASP A CA 1
ATOM 2140 C C . ASP A 1 261 ? 0.798 -5.610 -31.670 1.00 44.53 261 ASP A C 1
ATOM 2142 O O . ASP A 1 261 ? 0.131 -4.596 -31.896 1.00 44.53 261 ASP A O 1
ATOM 2146 N N . HIS A 1 262 ? 0.628 -6.314 -30.552 1.00 45.97 262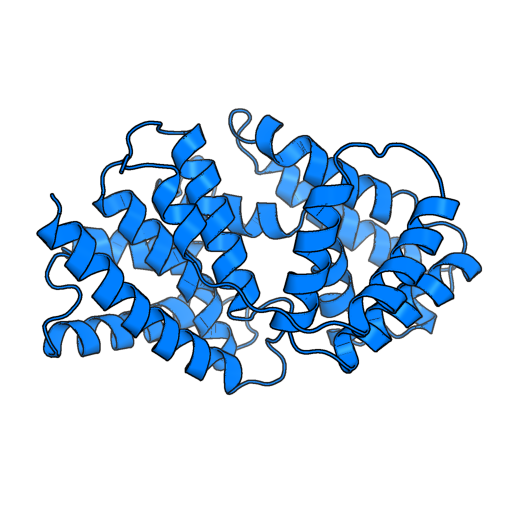 HIS A N 1
ATOM 2147 C CA . HIS A 1 262 ? -0.432 -6.046 -29.586 1.00 45.97 262 HIS A CA 1
ATOM 2148 C C . HIS A 1 262 ? -0.058 -4.913 -28.645 1.00 45.97 262 HIS A C 1
ATOM 2150 O O . HIS A 1 262 ? -0.910 -4.097 -28.309 1.00 45.97 262 HIS A O 1
ATOM 2156 N N . ILE A 1 263 ? 1.228 -4.792 -28.318 1.00 42.44 263 ILE A N 1
ATOM 2157 C CA . ILE A 1 263 ? 1.772 -3.652 -27.582 1.00 42.44 263 ILE A CA 1
ATOM 2158 C C . ILE A 1 263 ? 1.645 -2.374 -28.430 1.00 42.44 263 ILE A C 1
ATOM 2160 O O . ILE A 1 263 ? 1.145 -1.358 -27.956 1.00 42.44 263 ILE A O 1
ATOM 2164 N N . ARG A 1 264 ? 1.980 -2.423 -29.728 1.00 42.97 264 ARG A N 1
ATOM 2165 C CA . ARG A 1 264 ? 1.754 -1.289 -30.651 1.00 42.97 264 ARG A CA 1
ATOM 2166 C C . ARG A 1 264 ? 0.274 -0.938 -30.809 1.00 42.97 264 ARG A C 1
ATOM 2168 O O . ARG A 1 264 ? -0.084 0.238 -30.856 1.00 42.97 264 ARG A O 1
ATOM 2175 N N . THR A 1 265 ? -0.591 -1.946 -30.891 1.00 48.38 265 THR A N 1
ATOM 2176 C CA . THR A 1 265 ? -2.046 -1.749 -30.951 1.00 48.38 265 THR A CA 1
ATOM 2177 C C . THR A 1 265 ? -2.578 -1.152 -29.650 1.00 48.38 265 THR A C 1
ATOM 2179 O O . THR A 1 265 ? -3.441 -0.285 -29.705 1.00 48.38 265 THR A O 1
ATOM 2182 N N . PHE A 1 266 ? -2.020 -1.531 -28.499 1.00 48.09 266 PHE A N 1
ATOM 2183 C CA . PHE A 1 266 ? -2.304 -0.956 -27.184 1.00 48.09 266 PHE A CA 1
ATOM 2184 C C . PHE A 1 266 ? -1.994 0.542 -27.135 1.00 48.09 266 PHE A C 1
ATOM 2186 O O . PHE A 1 266 ? -2.907 1.320 -26.866 1.00 48.09 266 PHE A O 1
ATOM 2193 N N . PHE A 1 267 ? -0.786 0.975 -27.512 1.00 45.47 267 PHE A N 1
ATOM 2194 C CA . PHE A 1 267 ? -0.460 2.408 -27.545 1.00 45.47 267 PHE A CA 1
ATOM 2195 C C . PHE A 1 267 ? -1.332 3.182 -28.548 1.00 45.47 267 PHE A C 1
ATOM 2197 O O . PHE A 1 267 ? -1.790 4.283 -28.241 1.00 45.47 267 PHE A O 1
ATOM 2204 N N . LYS A 1 268 ? -1.689 2.587 -29.700 1.00 47.78 268 LYS A N 1
ATOM 2205 C CA . LYS A 1 268 ? -2.676 3.166 -30.637 1.00 47.78 268 LYS A CA 1
ATOM 2206 C C . LYS A 1 268 ? -4.094 3.252 -30.053 1.00 47.78 268 LYS A C 1
ATOM 2208 O O . LYS A 1 268 ? -4.807 4.212 -30.338 1.00 47.78 268 LYS A O 1
ATOM 2213 N N . LYS A 1 269 ? -4.523 2.274 -29.249 1.00 44.88 269 LYS A N 1
ATOM 2214 C CA . LYS A 1 269 ? -5.858 2.243 -28.630 1.00 44.88 269 LYS A CA 1
ATOM 2215 C C . LYS A 1 269 ? -5.961 3.224 -27.475 1.00 44.88 269 LYS A C 1
ATOM 2217 O O . LYS A 1 269 ? -6.931 3.977 -27.463 1.00 44.88 269 LYS A O 1
ATOM 2222 N N . ILE A 1 270 ? -4.943 3.289 -26.607 1.00 43.25 270 ILE A N 1
ATOM 2223 C CA . ILE A 1 270 ? -4.797 4.374 -25.629 1.00 43.25 270 ILE A CA 1
ATOM 2224 C C . ILE A 1 270 ? -4.939 5.692 -26.391 1.00 43.25 270 ILE A C 1
ATOM 2226 O O . ILE A 1 270 ? -5.851 6.442 -26.056 1.00 43.25 270 ILE A O 1
ATOM 2230 N N . ARG A 1 271 ? -4.198 5.879 -27.509 1.00 40.19 271 ARG A N 1
ATOM 2231 C CA . ARG A 1 271 ? -4.276 7.061 -28.403 1.00 40.19 271 ARG A CA 1
ATOM 2232 C C . ARG A 1 271 ? -5.703 7.436 -28.845 1.00 40.19 271 ARG A C 1
ATOM 2234 O O . ARG A 1 271 ? -6.003 8.616 -28.987 1.00 40.19 271 ARG A O 1
ATOM 2241 N N . SER A 1 272 ? -6.588 6.456 -29.029 1.00 40.50 272 SER A N 1
ATOM 2242 C CA . SER A 1 272 ? -7.987 6.672 -29.436 1.00 40.50 272 SER A CA 1
ATOM 2243 C C . SER A 1 272 ? -8.948 6.951 -28.271 1.00 40.50 272 SER A C 1
ATOM 2245 O O . SER A 1 272 ? -9.894 7.722 -28.432 1.00 40.50 272 SER A O 1
ATOM 2247 N N . VAL A 1 273 ? -8.695 6.364 -27.095 1.00 38.66 273 VAL A N 1
ATOM 2248 C CA . VAL A 1 273 ? -9.497 6.572 -25.878 1.00 38.66 273 VAL A CA 1
ATOM 2249 C C . VAL A 1 273 ? -9.292 7.985 -25.316 1.00 38.66 273 VAL A C 1
ATOM 2251 O O . VAL A 1 273 ? -10.239 8.551 -24.772 1.00 38.66 273 VAL A O 1
ATOM 2254 N N . PHE A 1 274 ? -8.136 8.624 -25.566 1.00 39.19 274 PHE A N 1
ATOM 2255 C CA . PHE A 1 274 ? -7.880 10.039 -25.218 1.00 39.19 274 PHE A CA 1
ATOM 2256 C C . PHE A 1 274 ? -8.954 11.030 -25.707 1.00 39.19 274 PHE A C 1
ATOM 2258 O O . PHE A 1 274 ? -9.019 12.142 -25.188 1.00 39.19 274 PHE A O 1
ATOM 2265 N N . ASN A 1 275 ? -9.805 10.658 -26.669 1.00 37.44 275 ASN A N 1
ATOM 2266 C CA . ASN A 1 275 ? -10.840 11.537 -27.215 1.00 37.44 275 ASN A CA 1
ATOM 2267 C C . ASN A 1 275 ? -12.198 11.479 -26.483 1.00 37.44 275 ASN A C 1
ATOM 2269 O O . ASN A 1 275 ? -13.132 12.155 -26.916 1.00 37.44 275 ASN A O 1
ATOM 2273 N N . LYS A 1 276 ? -12.361 10.707 -25.394 1.00 32.09 276 LYS A N 1
ATOM 2274 C CA . LYS A 1 276 ? -13.638 10.620 -24.650 1.00 32.09 276 LYS A CA 1
ATOM 2275 C C . LYS A 1 276 ? -13.429 10.645 -23.123 1.00 32.09 276 LYS A C 1
ATOM 2277 O O . LYS A 1 276 ? -12.788 9.763 -22.572 1.00 32.09 276 LYS A O 1
ATOM 2282 N N . LYS A 1 277 ? -13.998 11.649 -22.434 1.00 31.97 277 LYS A N 1
ATOM 2283 C CA . LYS A 1 277 ? -13.985 11.829 -20.958 1.00 31.97 277 LYS A CA 1
ATOM 2284 C C . LYS A 1 277 ? -15.061 10.982 -20.263 1.00 31.97 277 LYS A C 1
ATOM 2286 O O . LYS A 1 277 ? -16.218 11.164 -20.631 1.00 31.97 277 LYS A O 1
ATOM 2291 N N . ILE A 1 278 ? -14.744 10.206 -19.211 1.00 34.03 278 ILE A N 1
ATOM 2292 C CA . ILE A 1 278 ? -15.726 9.626 -18.251 1.00 34.03 278 ILE A CA 1
ATOM 2293 C C . ILE A 1 278 ? -15.089 9.400 -16.857 1.00 34.03 278 ILE A C 1
ATOM 2295 O O . ILE A 1 278 ? -13.963 8.936 -16.784 1.00 34.03 278 ILE A O 1
ATOM 2299 N N . SER A 1 279 ? -15.839 9.669 -15.771 1.00 34.59 279 SER A N 1
ATOM 2300 C CA . SER A 1 279 ? -15.463 9.508 -14.347 1.00 34.59 279 SER A CA 1
ATOM 2301 C C . SER A 1 279 ? -16.131 8.314 -13.640 1.00 34.59 279 SER A C 1
ATOM 2303 O O . SER A 1 279 ? -17.311 8.079 -13.900 1.00 34.59 279 SER A O 1
ATOM 2305 N N . TRP A 1 280 ? -15.484 7.696 -12.634 1.00 36.97 280 TRP A N 1
ATOM 2306 C CA . TRP A 1 280 ? -16.135 6.827 -11.622 1.00 36.97 280 TRP A CA 1
ATOM 2307 C C . TRP A 1 280 ? -15.537 6.965 -10.200 1.00 36.97 280 TRP A C 1
ATOM 2309 O O . TRP A 1 280 ? -14.399 7.401 -10.048 1.00 36.97 280 TRP A O 1
ATOM 2319 N N . LYS A 1 281 ? -16.325 6.610 -9.163 1.00 42.59 281 LYS A N 1
ATOM 2320 C CA . LYS A 1 281 ? -16.008 6.683 -7.713 1.00 42.59 281 LYS A CA 1
ATOM 2321 C C . LYS A 1 281 ? -16.312 5.338 -7.010 1.00 42.59 281 LYS A C 1
ATOM 2323 O O . LYS A 1 281 ? -17.299 4.691 -7.361 1.00 42.59 281 LYS A O 1
ATOM 2328 N N . TYR A 1 282 ? -15.487 4.994 -6.009 1.00 37.25 282 TYR A N 1
ATOM 2329 C CA . TYR A 1 282 ? -15.380 3.876 -5.027 1.00 37.25 282 TYR A CA 1
ATOM 2330 C C . TYR A 1 282 ? -16.550 2.926 -4.651 1.00 37.25 282 TYR A C 1
ATOM 2332 O O . TYR A 1 282 ? -16.388 2.063 -3.790 1.00 37.25 282 TYR A O 1
ATOM 2340 N N . SER A 1 283 ? -17.721 2.989 -5.277 1.00 36.03 283 SER A N 1
ATOM 2341 C CA . SER A 1 283 ? -18.893 2.191 -4.875 1.00 36.03 283 SER A CA 1
ATOM 2342 C C . SER A 1 283 ? -18.816 0.683 -5.188 1.00 36.03 283 SER A C 1
ATOM 2344 O O . SER A 1 283 ? -19.590 -0.092 -4.626 1.00 36.03 283 SER A O 1
ATOM 2346 N N . SER A 1 284 ? -17.904 0.235 -6.056 1.00 37.66 284 SER A N 1
ATOM 2347 C CA . SER A 1 284 ? -17.820 -1.166 -6.502 1.00 37.66 284 SER A CA 1
ATOM 2348 C C . SER A 1 284 ? -17.074 -2.087 -5.529 1.00 37.66 284 SER A C 1
ATOM 2350 O O . SER A 1 284 ? -17.489 -3.230 -5.351 1.00 37.66 284 SER A O 1
ATOM 2352 N N . LEU A 1 285 ? -16.039 -1.596 -4.840 1.00 37.28 285 LEU A N 1
ATOM 2353 C CA . LEU A 1 285 ? -15.241 -2.408 -3.907 1.00 37.28 285 LEU A CA 1
ATOM 2354 C C . LEU A 1 285 ? -16.013 -2.770 -2.627 1.00 37.28 285 LEU A C 1
ATOM 2356 O O . LEU A 1 285 ? -15.844 -3.856 -2.085 1.00 37.28 285 LEU A O 1
ATOM 2360 N N . ILE A 1 286 ? -16.939 -1.912 -2.189 1.00 40.66 286 ILE A N 1
ATOM 2361 C CA . ILE A 1 286 ? -17.788 -2.165 -1.011 1.00 40.66 286 ILE A CA 1
ATOM 2362 C C . ILE A 1 286 ? -18.984 -3.077 -1.347 1.00 40.66 286 ILE A C 1
ATOM 2364 O O . ILE A 1 286 ? -19.500 -3.777 -0.472 1.00 40.66 286 ILE A O 1
ATOM 2368 N N . LYS A 1 287 ? -19.429 -3.106 -2.612 1.00 38.31 287 LYS A N 1
ATOM 2369 C CA . LYS A 1 287 ? -20.541 -3.964 -3.061 1.00 38.31 287 LYS A CA 1
ATOM 2370 C C . LYS A 1 287 ? -20.182 -5.449 -3.102 1.00 38.31 287 LYS A C 1
ATOM 2372 O O . LYS A 1 287 ? -21.081 -6.275 -2.993 1.00 38.31 287 LYS A O 1
ATOM 2377 N N . LEU A 1 288 ? -18.898 -5.792 -3.196 1.00 36.09 288 LEU A N 1
ATOM 2378 C CA . LEU A 1 288 ? -18.445 -7.182 -3.291 1.00 36.09 288 LEU A CA 1
ATOM 2379 C C . LEU A 1 288 ? -18.559 -7.985 -1.983 1.00 36.09 288 LEU A C 1
ATOM 2381 O O . LEU A 1 288 ? -18.360 -9.194 -2.034 1.00 36.09 288 LEU A O 1
ATOM 2385 N N . LYS A 1 289 ? -18.899 -7.372 -0.834 1.00 38.31 289 LYS A N 1
ATOM 2386 C CA . LYS A 1 289 ? -18.826 -8.082 0.460 1.00 38.31 289 LYS A CA 1
ATOM 2387 C C . LYS A 1 289 ? -20.036 -8.035 1.394 1.00 38.31 289 LYS A C 1
ATOM 2389 O O . LYS A 1 289 ? -20.009 -8.731 2.398 1.00 38.31 289 LYS A O 1
ATOM 2394 N N . PHE A 1 290 ? -21.099 -7.278 1.109 1.00 38.84 290 PHE A N 1
ATOM 2395 C CA . PHE A 1 290 ? -22.159 -7.086 2.122 1.00 38.84 290 PHE A CA 1
ATOM 2396 C C . PHE A 1 290 ? -23.605 -7.262 1.662 1.00 38.84 290 PHE A C 1
ATOM 2398 O O . PHE A 1 290 ? -24.501 -6.982 2.451 1.00 38.84 290 PHE A O 1
ATOM 2405 N N . GLY A 1 291 ? -23.845 -7.746 0.439 1.00 31.94 291 GLY A N 1
ATOM 2406 C CA . GLY A 1 291 ? -25.205 -7.845 -0.096 1.00 31.94 291 GLY A CA 1
ATOM 2407 C C . GLY A 1 291 ? -25.883 -6.474 -0.235 1.00 31.94 291 GLY A C 1
ATOM 2408 O O . GLY A 1 291 ? -25.447 -5.468 0.329 1.00 31.94 291 GLY A O 1
ATOM 2409 N N . SER A 1 292 ? -26.906 -6.419 -1.080 1.00 33.94 292 SER A N 1
ATOM 2410 C CA . SER A 1 292 ? -27.828 -5.281 -1.186 1.00 33.94 292 SER A CA 1
ATOM 2411 C C . SER A 1 292 ? -28.640 -5.097 0.088 1.00 33.94 292 SER A C 1
ATOM 2413 O O . SER A 1 292 ? -29.146 -6.136 0.568 1.00 33.94 292 SER A O 1
#

Radius of gyration: 19.7 Å; chains: 1; bounding box: 55×39×54 Å

Foldseek 3Di:
DVVVVVLLVVLLVVVLVVQQVLQVVDPLCFQQQGQLLLVQLLLQLVVVCCLVDVDDDPLLNSLSNLLSRQLQSLVSPDPDPQSLVSSLVVSVVVVVVVVVVVGPVVQDPVSNVSSSQLSRCLSVPVDQLVRRDPSNNSSNLSSLLCCFAPSVQLNLLSVVVVVVCDLCLCQVDDPSVCVSLCVSLVSLVVSLVSDDPSCCVVSVVRSCNNNCCSVCVDHRVLVVVVSVLSVCDVVPDGSQLVVVLVVVVVVVPPDDDDDPVVSVVSSVVSVVCVVDDDDDDDPPSVCVRDDD

pLDDT: mean 75.71, std 20.84, range [31.94, 98.31]